Protein 2XLK (pdb70)

Radius of gyration: 26.25 Å; Cα contacts (8 Å, |Δi|>4): 730; chains: 2; bounding box: 47×60×95 Å

Nearest PDB structures (foldseek):
  2xlk-assembly2_A  TM=1.005E+00  e=1.132E-39  Pseudomonas aeruginosa UCBPP-PA14
  7jzz-assembly1_C  TM=9.623E-01  e=9.747E-35  Pseudomonas aeruginosa
  2xlj-assembly1_A  TM=9.806E-01  e=1.066E-33  Pseudomonas aeruginosa UCBPP-PA14
  2xlk-assembly1_B  TM=9.658E-01  e=1.004E-33  Pseudomonas aeruginosa UCBPP-PA14
  5uz9-assembly1_L  TM=8.735E-01  e=1.098E-28  Pseudomonas aeruginosa UC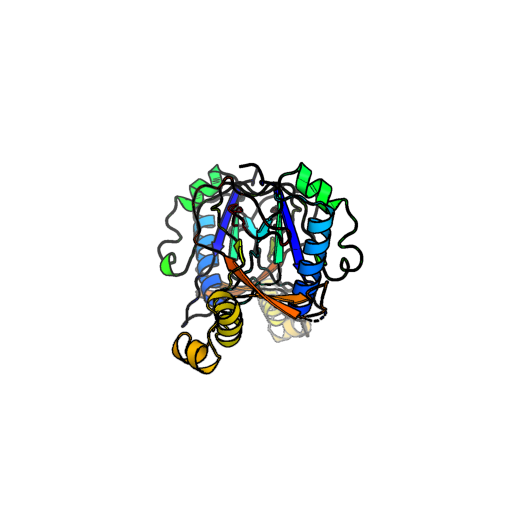BPP-PA14

Secondary structure (DSSP, 8-state):
---EEEEEEEPP-SSS-HHHHHHHHHHHHHHHHHHH--S--EEE-TT-BTTTTB--SEEEEEE-HHHHHHHHTS-SSGGGGGGEE----EEPPBS--EE-EEEE-PPPPHHHHHHHHHHHHT--HHHHHHHS-----PPP-S-EEEEE-TTT--EEEEEEEE---BSSPPP--B-TTS-BSS--EE--/----EEEEEEE----HHHHHHHHHHHHHHHHHHH--S--EEE-TT-BGGGTB--SEEEEEE-HHHHHHHHHS-SSTTTGGGEEE---EEPPBS--EE-EEEE-----HHHHHHHHHHHH---HHHHHHHS----S-EEEEEETTTTEEEEEEEEE---BSS-----B-TTS-BSS--EE--

CATH classification: 3.30.70.2540

GO terms:
  GO:0005515 protein binding (F, IPI)

Organism: Pseudomonas aeruginosa (strain UCBPP-PA14) (NCBI:txid208963)

Structure (mmCIF, N/CA/C/O backbone):
data_2XLK
#
_entry.id   2XLK
#
_cell.length_a   40.060
_cell.length_b   78.910
_cell.length_c   145.940
_cell.angle_alpha   90.00
_cell.angle_beta   90.00
_cell.angle_gamma   90.00
#
_symmetry.space_group_name_H-M   'P 21 21 21'
#
loop_
_entity.id
_entity.type
_entity.pdbx_description
1 polymer 'CSY4 ENDORIBONUCLEASE'
2 polymer "5'-R(*CP*UP*GP*CP*CP*GP*UP*AP*UP*AP*GP*GP*CP*A*DG*C)-3'"
3 water water
#
loop_
_atom_site.group_PDB
_atom_site.id
_atom_site.type_symbol
_atom_site.label_atom_id
_atom_site.label_alt_id
_atom_site.label_comp_id
_atom_site.label_asym_id
_atom_site.label_entity_id
_atom_site.label_seq_id
_atom_site.pdbx_PDB_ins_code
_atom_site.Cartn_x
_atom_site.Cartn_y
_atom_site.Cartn_z
_atom_site.occupancy
_atom_site.B_iso_or_equiv
_atom_site.auth_seq_id
_atom_site.auth_comp_id
_atom_site.auth_asym_id
_atom_site.auth_atom_id
_atom_site.pdbx_PDB_model_num
ATOM 1 N N . THR A 1 4 ? -0.351 36.192 25.435 1.00 45.08 0 THR A N 1
ATOM 2 C CA . THR A 1 4 ? 0.713 36.950 26.093 1.00 39.44 0 THR A CA 1
ATOM 3 C C . THR A 1 4 ? 2.076 36.288 25.875 1.00 26.21 0 THR A C 1
ATOM 4 O O . THR A 1 4 ? 2.872 36.772 25.076 1.00 29.95 0 THR A O 1
ATOM 8 N N . MET A 1 5 ? 2.345 35.190 26.572 1.00 21.96 1 MET A N 1
ATOM 9 C CA . MET A 1 5 ? 3.560 34.411 26.289 1.00 21.71 1 MET A CA 1
ATOM 10 C C . MET A 1 5 ? 3.294 33.410 25.158 1.00 22.12 1 MET A C 1
ATOM 11 O O . MET A 1 5 ? 3.204 32.198 25.357 1.00 25.95 1 MET A O 1
ATOM 16 N N . ASP A 1 6 ? 3.170 33.940 23.957 1.00 20.73 2 ASP A N 1
ATOM 17 C CA . ASP A 1 6 ? 2.710 33.122 22.846 1.00 21.13 2 ASP A CA 1
ATOM 18 C C . ASP A 1 6 ? 3.839 32.796 21.879 1.00 14.79 2 ASP A C 1
ATOM 19 O O . ASP A 1 6 ? 3.590 32.278 20.788 1.00 15.74 2 ASP A O 1
ATOM 24 N N . HIS A 1 7 ? 5.075 33.108 22.267 1.00 14.78 3 HIS A N 1
ATOM 25 C CA . HIS A 1 7 ? 6.226 32.756 21.433 1.00 15.67 3 HIS A CA 1
ATOM 26 C C . HIS A 1 7 ? 7.179 31.842 22.183 1.00 13.71 3 HIS A C 1
ATOM 27 O O . HIS A 1 7 ? 7.151 31.789 23.406 1.00 14.30 3 HIS A O 1
ATOM 34 N N . TYR A 1 8 ? 8.036 31.141 21.445 1.00 14.20 4 TYR A N 1
ATOM 35 C CA . TYR A 1 8 ? 9.008 30.254 22.081 1.00 12.20 4 TYR A CA 1
ATOM 36 C C . TYR A 1 8 ? 10.236 30.075 21.204 1.00 14.68 4 TYR A C 1
ATOM 37 O O . TYR A 1 8 ? 10.217 30.392 20.010 1.00 17.10 4 TYR A O 1
ATOM 46 N N . LEU A 1 9 ? 11.294 29.559 21.816 1.00 13.55 5 LEU A N 1
ATOM 47 C CA . LEU A 1 9 ? 12.494 29.142 21.096 1.00 14.94 5 LEU A CA 1
ATOM 48 C C . LEU A 1 9 ? 12.941 27.822 21.679 1.00 15.54 5 LEU A C 1
ATOM 49 O O . LEU A 1 9 ? 13.022 27.680 22.891 1.00 16.81 5 LEU A O 1
ATOM 54 N N . ASP A 1 10 ? 13.238 26.853 20.821 1.00 15.26 6 ASP A N 1
ATOM 55 C CA . ASP A 1 10 ? 13.814 25.595 21.284 1.00 12.69 6 ASP A CA 1
ATOM 56 C C . ASP A 1 10 ? 15.335 25.634 21.142 1.00 18.56 6 ASP A C 1
ATOM 57 O O . ASP A 1 10 ? 15.865 26.000 20.089 1.00 15.46 6 ASP A O 1
ATOM 62 N N . ILE A 1 11 ? 16.029 25.247 22.202 1.00 10.84 7 ILE A N 1
ATOM 63 C CA . ILE A 1 11 ? 17.487 25.164 22.172 1.00 13.26 7 ILE A CA 1
ATOM 64 C C . ILE A 1 11 ? 17.829 23.711 22.418 1.00 15.92 7 ILE A C 1
ATOM 65 O O . ILE A 1 11 ? 17.421 23.129 23.419 1.00 17.24 7 ILE A O 1
ATOM 70 N N . ARG A 1 12 ? 18.577 23.117 21.497 1.00 17.49 8 ARG A N 1
ATOM 71 C CA . ARG A 1 12 ? 18.906 21.709 21.616 1.00 17.59 8 ARG A CA 1
ATOM 72 C C . ARG A 1 12 ? 20.400 21.537 21.854 1.00 18.72 8 ARG A C 1
ATOM 73 O O . ARG A 1 12 ? 21.209 22.196 21.207 1.00 18.31 8 ARG A O 1
ATOM 81 N N . LEU A 1 13 ? 20.761 20.675 22.795 1.00 17.76 9 LEU A N 1
ATOM 82 C CA . LEU A 1 13 ? 22.178 20.404 23.047 1.00 18.45 9 LEU A CA 1
ATOM 83 C C . LEU A 1 13 ? 22.750 19.571 21.906 1.00 21.01 9 LEU A C 1
ATOM 84 O O . LEU A 1 13 ? 22.168 18.557 21.523 1.00 23.49 9 LEU A O 1
ATOM 89 N N . ARG A 1 14 ? 23.890 19.992 21.374 1.00 19.11 10 ARG A N 1
ATOM 90 C CA . ARG A 1 14 ? 24.627 19.153 20.431 1.00 22.76 10 ARG A CA 1
ATOM 91 C C . ARG A 1 14 ? 25.371 18.030 21.158 1.00 24.58 10 ARG A C 1
ATOM 92 O O . ARG A 1 14 ? 25.939 18.239 22.229 1.00 20.17 10 ARG A O 1
ATOM 100 N N . PRO A 1 15 ? 25.369 16.820 20.574 1.00 26.64 11 PRO A N 1
ATOM 101 C CA . PRO A 1 15 ? 26.114 15.730 21.212 1.00 23.07 11 PRO A CA 1
ATOM 102 C C . PRO A 1 15 ? 27.604 16.055 21.253 1.00 21.04 11 PRO A C 1
ATOM 103 O O . PRO A 1 15 ? 28.137 16.621 20.300 1.00 22.52 11 PRO A O 1
ATOM 107 N N . ASP A 1 16 ? 28.246 15.719 22.365 1.00 16.75 12 ASP A N 1
ATOM 108 C CA . ASP A 1 16 ? 29.673 15.950 22.548 1.00 21.17 12 ASP A CA 1
ATOM 109 C C . ASP A 1 16 ? 30.300 14.664 23.073 1.00 21.66 12 ASP A C 1
ATOM 110 O O . ASP A 1 16 ? 29.786 14.057 24.019 1.00 22.84 12 ASP A O 1
ATOM 115 N N . PRO A 1 17 ? 31.406 14.223 22.456 1.00 21.50 13 PRO A N 1
ATOM 116 C CA . PRO A 1 17 ? 31.970 12.926 22.859 1.00 21.16 13 PRO A CA 1
ATOM 117 C C . PRO A 1 17 ? 32.770 12.998 24.152 1.00 22.85 13 PRO A C 1
ATOM 118 O O . PRO A 1 17 ? 33.134 11.952 24.695 1.00 25.67 13 PRO A O 1
ATOM 122 N N . GLU A 1 18 ? 33.042 14.209 24.630 1.00 22.57 14 GLU A N 1
ATOM 123 C CA . GLU A 1 18 ? 33.788 14.402 25.867 1.00 24.38 14 GLU A CA 1
ATOM 124 C C . GLU A 1 18 ? 32.897 14.741 27.068 1.00 24.72 14 GLU A C 1
ATOM 125 O O . GLU A 1 18 ? 33.127 14.243 28.156 1.00 25.69 14 GLU A O 1
ATOM 131 N N . PHE A 1 19 ? 31.893 15.598 26.878 1.00 20.98 15 PHE A N 1
ATOM 132 C CA . PHE A 1 19 ? 31.009 15.968 27.980 1.00 21.02 15 PHE A CA 1
ATOM 133 C C . PHE A 1 19 ? 29.588 15.453 27.727 1.00 22.22 15 PHE A C 1
ATOM 134 O O . PHE A 1 19 ? 29.058 15.627 26.637 1.00 22.54 15 PHE A O 1
ATOM 142 N N . PRO A 1 20 ? 28.972 14.828 28.746 1.00 24.32 16 PRO A N 1
ATOM 143 C CA . PRO A 1 20 ? 27.606 14.298 28.621 1.00 25.96 16 PRO A CA 1
ATOM 144 C C . PRO A 1 20 ? 26.571 15.423 28.587 1.00 23.66 16 PRO A C 1
ATOM 145 O O . PRO A 1 20 ? 26.861 16.526 29.051 1.00 22.89 16 PRO A O 1
ATOM 149 N N . PRO A 1 21 ? 25.380 15.152 28.030 1.00 24.80 17 PRO A N 1
ATOM 150 C CA . PRO A 1 21 ? 24.329 16.169 27.922 1.00 24.09 17 PRO A CA 1
ATOM 151 C C . PRO A 1 21 ? 24.067 16.892 29.236 1.00 22.49 17 PRO A C 1
ATOM 152 O O . PRO A 1 21 ? 23.924 18.113 29.256 1.00 24.14 17 PRO A O 1
ATOM 156 N N . ALA A 1 22 ? 24.003 16.147 30.328 1.00 26.96 18 ALA A N 1
ATOM 157 C CA . ALA A 1 22 ? 23.703 16.747 31.625 1.00 31.11 18 ALA A CA 1
ATOM 158 C C . ALA A 1 22 ? 24.653 17.898 31.926 1.00 28.56 18 ALA A C 1
ATOM 159 O O . ALA A 1 22 ? 24.247 18.937 32.445 1.00 26.60 18 ALA A O 1
ATOM 161 N N . GLN A 1 23 ? 25.927 17.716 31.601 1.00 25.37 19 GLN A N 1
ATOM 162 C CA . GLN A 1 23 ? 26.905 18.739 31.898 1.00 24.04 19 GLN A CA 1
ATOM 163 C C . GLN A 1 23 ? 26.678 19.975 31.031 1.00 22.72 19 GLN A C 1
ATOM 164 O O . GLN A 1 23 ? 26.820 21.100 31.497 1.00 25.70 19 GLN A O 1
ATOM 170 N N . LEU A 1 24 ? 26.340 19.769 29.767 1.00 19.19 20 LEU A N 1
ATOM 171 C CA . LEU A 1 24 ? 26.094 20.904 28.890 1.00 15.54 20 LEU A CA 1
ATOM 172 C C . LEU A 1 24 ? 24.803 21.637 29.317 1.00 19.82 20 LEU A C 1
ATOM 173 O O . LEU A 1 24 ? 24.717 22.867 29.249 1.00 17.80 20 LEU A O 1
ATOM 178 N N . MET A 1 25 ? 23.811 20.887 29.789 1.00 19.31 21 MET A N 1
ATOM 179 C CA . MET A 1 25 ? 22.563 21.526 30.222 1.00 20.86 21 MET A CA 1
ATOM 180 C C . MET A 1 25 ? 22.813 22.451 31.414 1.00 22.58 21 MET A C 1
ATOM 181 O O . MET A 1 25 ? 22.233 23.540 31.499 1.00 19.34 21 MET A O 1
ATOM 186 N N . CYS A 1 26 ? 23.680 22.020 32.332 1.00 21.34 22 CYS A N 1
ATOM 187 C CA . CYS A 1 26 ? 24.051 22.856 33.468 1.00 21.27 22 CYS A CA 1
ATOM 188 C C . CYS A 1 26 ? 24.611 24.193 32.986 1.00 22.18 22 CYS A C 1
ATOM 189 O O . CYS A 1 26 ? 24.256 25.245 33.516 1.00 21.00 22 CYS A O 1
ATOM 192 N N . VAL A 1 27 ? 25.480 24.155 31.975 1.00 19.69 23 VAL A N 1
ATOM 193 C CA . VAL A 1 27 ? 26.100 25.380 31.488 1.00 21.05 23 VAL A CA 1
ATOM 194 C C . VAL A 1 27 ? 25.067 26.298 30.835 1.00 22.38 23 VAL A C 1
ATOM 195 O O . VAL A 1 27 ? 25.006 27.503 31.120 1.00 20.60 23 VAL A O 1
ATOM 199 N N . LEU A 1 28 ? 24.230 25.709 29.989 1.00 21.06 24 LEU A N 1
ATOM 200 C CA . LEU A 1 28 ? 23.203 26.460 29.284 1.00 17.85 24 LEU A CA 1
ATOM 201 C C . LEU A 1 28 ? 22.237 27.125 30.264 1.00 17.24 24 LEU A C 1
ATOM 202 O O . LEU A 1 28 ? 21.891 28.294 30.113 1.00 19.61 24 LEU A O 1
ATOM 207 N N . PHE A 1 29 ? 21.799 26.368 31.265 1.00 16.29 25 PHE A N 1
ATOM 208 C CA . PHE A 1 29 ? 20.769 26.868 32.180 1.00 18.12 25 PHE A CA 1
ATOM 209 C C . PHE A 1 29 ? 21.322 28.005 33.034 1.00 21.87 25 PHE A C 1
ATOM 210 O O . PHE A 1 29 ? 20.617 28.959 33.353 1.00 19.24 25 PHE A O 1
ATOM 218 N N . GLY A 1 30 ? 22.607 27.914 33.375 1.00 20.82 26 GLY A N 1
ATOM 219 C CA . GLY A 1 30 ? 23.264 28.972 34.125 1.00 17.75 26 GLY A CA 1
ATOM 220 C C . GLY A 1 30 ? 23.461 30.233 33.311 1.00 22.33 26 GLY A C 1
ATOM 221 O O . GLY A 1 30 ? 23.321 31.344 33.827 1.00 21.45 26 GLY A O 1
ATOM 222 N N . LYS A 1 31 ? 23.805 30.075 32.035 1.00 20.37 27 LYS A N 1
ATOM 223 C CA . LYS A 1 31 ? 23.885 31.230 31.148 1.00 23.89 27 LYS A CA 1
ATOM 224 C C . LYS A 1 31 ? 22.521 31.881 30.969 1.00 22.01 27 LYS A C 1
ATOM 225 O O . LYS A 1 31 ? 22.417 33.107 30.914 1.00 20.08 27 LYS A O 1
ATOM 231 N N . LEU A 1 32 ? 21.463 31.073 30.873 1.00 18.69 28 LEU A N 1
ATOM 232 C CA . LEU A 1 32 ? 20.120 31.652 30.777 1.00 19.81 28 LEU A CA 1
ATOM 233 C C . LEU A 1 32 ? 19.806 32.480 32.022 1.00 20.40 28 LEU A C 1
ATOM 234 O O . LEU A 1 32 ? 19.326 33.615 31.930 1.00 19.90 28 LEU A O 1
ATOM 239 N N . HIS A 1 33 ? 20.105 31.918 33.188 1.00 17.67 29 HIS A N 1
ATOM 240 C CA . HIS A 1 33 ? 19.940 32.641 34.436 1.00 18.99 29 HIS A CA 1
ATOM 241 C C . HIS A 1 33 ? 20.639 34.014 34.438 1.00 19.99 29 HIS A C 1
ATOM 242 O O . HIS A 1 33 ? 20.036 35.015 34.837 1.00 21.39 29 HIS A O 1
ATOM 249 N N . GLN A 1 34 ? 21.901 34.051 34.011 1.00 21.89 30 GLN A N 1
ATOM 250 C CA . GLN A 1 34 ? 22.640 35.315 33.940 1.00 21.07 30 GLN A CA 1
ATOM 251 C C . GLN A 1 34 ? 21.913 36.337 33.075 1.00 26.27 30 GLN A C 1
ATOM 252 O O . GLN A 1 34 ? 21.803 37.512 33.433 1.00 26.89 30 GLN A O 1
ATOM 258 N N . ALA A 1 35 ? 21.401 35.878 31.937 1.00 22.57 31 ALA A N 1
ATOM 259 C CA . ALA A 1 35 ? 20.694 36.754 31.019 1.00 24.81 31 ALA A CA 1
ATOM 260 C C . ALA A 1 35 ? 19.371 37.240 31.605 1.00 24.32 31 ALA A C 1
ATOM 261 O O . ALA A 1 35 ? 18.998 38.406 31.441 1.00 25.36 31 ALA A O 1
ATOM 263 N N . LEU A 1 36 ? 18.650 36.348 32.283 1.00 18.91 32 LEU A N 1
ATOM 264 C CA . LEU A 1 36 ? 17.374 36.728 32.872 1.00 17.42 32 LEU A CA 1
ATOM 265 C C . LEU A 1 36 ? 17.596 37.784 33.945 1.00 23.39 32 LEU A C 1
ATOM 266 O O . LEU A 1 36 ? 16.842 38.745 34.039 1.00 27.19 32 LEU A O 1
ATOM 271 N N . VAL A 1 37 ? 18.647 37.607 34.737 1.00 25.35 33 VAL A N 1
ATOM 272 C CA . VAL A 1 37 ? 19.001 38.604 35.744 1.00 29.02 33 VAL A CA 1
ATOM 273 C C . VAL A 1 37 ? 19.311 39.951 35.096 1.00 31.38 33 VAL A C 1
ATOM 274 O O . VAL A 1 37 ? 18.830 40.986 35.550 1.00 32.49 33 VAL A O 1
ATOM 278 N N . ALA A 1 38 ? 20.115 39.930 34.039 1.00 32.63 34 ALA A N 1
ATOM 279 C CA . ALA A 1 38 ? 20.507 41.162 33.361 1.00 33.67 34 ALA A CA 1
ATOM 280 C C . ALA A 1 38 ? 19.296 41.854 32.748 1.00 37.34 34 ALA A C 1
ATOM 281 O O . ALA A 1 38 ? 19.114 43.062 32.900 1.00 39.10 34 ALA A O 1
ATOM 283 N N . GLN A 1 39 ? 18.456 41.079 32.072 1.00 35.33 35 GLN A N 1
ATOM 284 C CA . 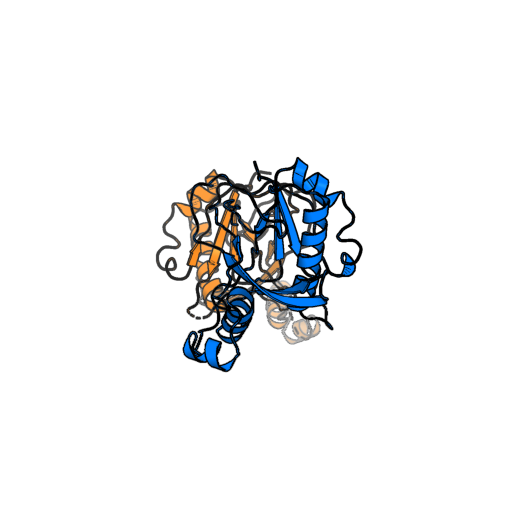GLN A 1 39 ? 17.277 41.631 31.420 1.00 36.13 35 GLN A CA 1
ATOM 285 C C . GLN A 1 39 ? 16.221 42.113 32.416 1.00 36.51 35 GLN A C 1
ATOM 286 O O . GLN A 1 39 ? 15.435 43.007 32.109 1.00 39.14 35 GLN A O 1
ATOM 292 N N . GLY A 1 40 ? 16.207 41.532 33.612 1.00 35.25 36 GLY A N 1
ATOM 293 C CA . GLY A 1 40 ? 15.173 41.848 34.578 1.00 34.54 36 GLY A CA 1
ATOM 294 C C . GLY A 1 40 ? 13.825 41.396 34.051 1.00 37.66 36 GLY A C 1
ATOM 295 O O . GLY A 1 40 ? 13.731 40.906 32.931 1.00 39.92 36 GLY A O 1
ATOM 296 N N . GLY A 1 41 ? 12.776 41.561 34.845 1.00 36.01 37 GLY A N 1
ATOM 297 C CA . GLY A 1 41 ? 11.460 41.120 34.425 1.00 35.74 37 GLY A CA 1
ATOM 298 C C . GLY A 1 41 ? 11.143 39.734 34.949 1.00 32.89 37 GLY A C 1
ATOM 299 O O . GLY A 1 41 ? 12.013 39.018 35.437 1.00 34.64 37 GLY A O 1
ATOM 300 N N . ASP A 1 42 ? 9.882 39.349 34.850 1.00 36.28 38 ASP A N 1
ATOM 301 C CA . ASP A 1 42 ? 9.449 38.072 35.394 1.00 34.89 38 ASP A CA 1
ATOM 302 C C . ASP A 1 42 ? 8.462 37.431 34.434 1.00 28.03 38 ASP A C 1
ATOM 303 O O . ASP A 1 42 ? 7.518 36.766 34.860 1.00 21.82 38 ASP A O 1
ATOM 308 N N . ARG A 1 43 ? 8.701 37.635 33.136 1.00 25.12 39 ARG A N 1
ATOM 309 C CA A ARG A 1 43 ? 7.763 37.178 32.116 0.50 27.27 39 ARG A CA 1
ATOM 310 C CA B ARG A 1 43 ? 7.778 37.223 32.086 0.50 27.80 39 ARG A CA 1
ATOM 311 C C . ARG A 1 43 ? 8.394 36.214 31.118 1.00 26.09 39 ARG A C 1
ATOM 312 O O . ARG A 1 43 ? 7.890 36.037 30.011 1.00 23.29 39 ARG A O 1
ATOM 327 N N . ILE A 1 44 ? 9.496 35.588 31.508 1.00 18.80 40 ILE A N 1
ATOM 328 C CA . ILE A 1 44 ? 10.118 34.588 30.642 1.00 17.88 40 ILE A CA 1
ATOM 329 C C . ILE A 1 44 ? 10.203 33.269 31.393 1.00 20.84 40 ILE A C 1
ATOM 330 O O . ILE A 1 44 ? 10.716 33.216 32.513 1.00 17.10 40 ILE A O 1
ATOM 335 N N . GLY A 1 45 ? 9.663 32.217 30.788 1.00 16.29 41 GLY A N 1
ATOM 336 C CA . GLY A 1 45 ? 9.611 30.912 31.431 1.00 13.95 41 GLY A CA 1
ATOM 337 C C . GLY A 1 45 ? 10.330 29.848 30.621 1.00 14.60 41 GLY A C 1
ATOM 338 O O . GLY A 1 45 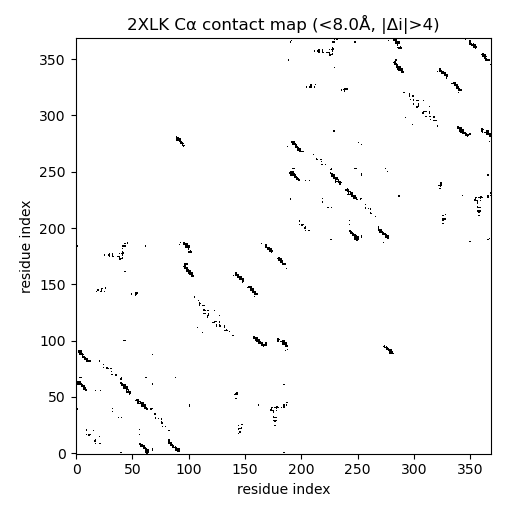? 10.659 30.069 29.458 1.00 16.61 41 GLY A O 1
ATOM 339 N N . VAL A 1 46 ? 10.587 28.698 31.243 1.00 11.75 42 VAL A N 1
ATOM 340 C CA . VAL A 1 46 ? 11.196 27.572 30.536 1.00 14.63 42 VAL A CA 1
ATOM 341 C C . VAL A 1 46 ? 10.339 26.343 30.677 1.00 14.60 42 VAL A C 1
ATOM 342 O O . VAL A 1 46 ? 9.533 26.248 31.593 1.00 14.04 42 VAL A O 1
ATOM 346 N N . SER A 1 47 ? 10.515 25.406 29.754 1.00 12.89 43 SER A N 1
ATOM 347 C CA . SER A 1 47 ? 10.068 24.031 29.951 1.00 14.38 43 SER A CA 1
ATOM 348 C C . SER A 1 47 ? 11.095 23.095 29.301 1.00 12.61 43 SER A C 1
ATOM 349 O O . SER A 1 47 ? 11.957 23.539 28.551 1.00 13.78 43 SER A O 1
ATOM 352 N N . PHE A 1 48 ? 11.006 21.805 29.608 1.00 11.98 44 PHE A N 1
ATOM 353 C CA . PHE A 1 48 ? 11.906 20.814 29.056 1.00 12.05 44 PHE A CA 1
ATOM 354 C C . PHE A 1 48 ? 11.085 19.790 28.271 1.00 13.12 44 PHE A C 1
ATOM 355 O O . PHE A 1 48 ? 10.597 18.824 28.831 1.00 15.46 44 PHE A O 1
ATOM 363 N N . PRO A 1 49 ? 10.906 20.026 26.961 1.00 15.94 45 PRO A N 1
ATOM 364 C CA . PRO A 1 49 ? 9.861 19.291 26.233 1.00 14.58 45 PRO A CA 1
ATOM 365 C C . PRO A 1 49 ? 10.128 17.801 26.099 1.00 17.50 45 PRO A C 1
ATOM 366 O O . PRO A 1 49 ? 9.190 17.032 25.917 1.00 16.55 45 PRO A O 1
ATOM 370 N N . ASP A 1 50 ? 11.394 17.404 26.186 1.00 18.22 46 ASP A N 1
ATOM 371 C CA . ASP A 1 50 ? 11.754 16.003 26.038 1.00 17.14 46 ASP A CA 1
ATOM 372 C C . ASP A 1 50 ? 11.896 15.298 27.373 1.00 21.88 46 ASP A C 1
ATOM 373 O O . ASP A 1 50 ? 12.504 14.228 27.470 1.00 21.10 46 ASP A O 1
ATOM 378 N N . LEU A 1 51 ? 11.313 15.919 28.390 1.00 20.32 47 LEU A N 1
ATOM 379 C CA . LEU A 1 51 ? 11.199 15.363 29.721 1.00 22.81 47 LEU A CA 1
ATOM 380 C C . LEU A 1 51 ? 10.786 13.895 29.711 1.00 24.32 47 LEU A C 1
ATOM 381 O O . LEU A 1 51 ? 9.866 13.500 28.987 1.00 24.57 47 LEU A O 1
ATOM 386 N N . ASP A 1 52 ? 11.456 13.111 30.548 1.00 27.46 48 ASP A N 1
ATOM 387 C CA . ASP A 1 52 ? 11.129 11.709 30.772 1.00 33.68 48 ASP A CA 1
ATOM 388 C C . ASP A 1 52 ? 10.855 11.530 32.266 1.00 33.50 48 ASP A C 1
ATOM 389 O O . ASP A 1 52 ? 11.777 11.268 33.037 1.00 40.20 48 ASP A O 1
ATOM 394 N N . GLU A 1 53 ? 9.592 11.674 32.669 1.00 33.78 49 GLU A N 1
ATOM 395 C CA . GLU A 1 53 ? 9.234 11.703 34.089 1.00 40.25 49 GLU A CA 1
ATOM 396 C C . GLU A 1 53 ? 9.491 10.366 34.776 1.00 45.71 49 GLU A C 1
ATOM 397 O O . GLU A 1 53 ? 9.785 10.325 35.972 1.00 48.45 49 GLU A O 1
ATOM 403 N N . SER A 1 54 ? 9.381 9.278 34.016 1.00 47.05 50 SER A N 1
ATOM 404 C CA . SER A 1 54 ? 9.606 7.941 34.558 1.00 50.07 50 SER A CA 1
ATOM 405 C C . SER A 1 54 ? 11.072 7.711 34.929 1.00 48.61 50 SER A C 1
ATOM 406 O O . SER A 1 54 ? 11.370 7.009 35.896 1.00 52.55 50 SER A O 1
ATOM 409 N N . ARG A 1 55 ? 11.980 8.307 34.163 1.00 44.35 51 ARG A N 1
ATOM 410 C CA . ARG A 1 55 ? 13.409 8.163 34.415 1.00 44.87 51 ARG A CA 1
ATOM 411 C C . ARG A 1 55 ? 14.035 9.406 35.048 1.00 41.57 51 ARG A C 1
ATOM 412 O O . ARG A 1 55 ? 15.257 9.501 35.143 1.00 43.00 51 ARG A O 1
ATOM 420 N N . SER A 1 56 ? 13.206 10.358 35.467 1.00 39.02 52 SER A N 1
ATOM 421 C CA . SER A 1 56 ? 13.708 11.623 36.010 1.00 38.05 52 SER A CA 1
ATOM 422 C C . SER A 1 56 ? 14.841 12.217 35.168 1.00 36.45 52 SER A C 1
ATOM 423 O O . SER A 1 56 ? 15.907 12.549 35.689 1.00 36.33 52 SER A O 1
ATOM 426 N N . ARG A 1 57 ? 14.612 12.350 33.865 1.00 30.73 53 ARG A N 1
ATOM 427 C CA . ARG A 1 57 ? 15.583 12.981 32.982 1.00 33.71 53 ARG A CA 1
ATOM 428 C C . ARG A 1 57 ? 14.938 14.183 32.305 1.00 28.76 53 ARG A C 1
ATOM 429 O O . ARG A 1 57 ? 13.767 14.120 31.923 1.00 25.94 53 ARG A O 1
ATOM 437 N N . LEU A 1 58 ? 15.691 15.269 32.159 1.00 24.09 54 LEU A N 1
ATOM 438 C CA . LEU A 1 58 ? 15.147 16.482 31.531 1.00 24.36 54 LEU A CA 1
ATOM 439 C C . LEU A 1 58 ? 15.075 16.394 30.026 1.00 24.77 54 LEU A C 1
ATOM 440 O O . LEU A 1 58 ? 14.260 17.076 29.405 1.00 23.26 54 LEU A O 1
ATOM 445 N N . GLY A 1 59 ? 15.944 15.583 29.435 1.00 21.81 55 GLY A N 1
ATOM 446 C CA . GLY A 1 59 ? 16.077 15.561 27.986 1.00 22.91 55 GLY A CA 1
ATOM 447 C C . GLY A 1 59 ? 17.078 16.608 27.538 1.00 24.54 55 GLY A C 1
ATOM 448 O O . GLY A 1 59 ? 17.694 17.276 28.365 1.00 29.44 55 GLY A O 1
ATOM 449 N N . GLU A 1 60 ? 17.227 16.771 26.232 1.00 22.65 56 GLU A N 1
ATOM 450 C CA . GLU A 1 60 ? 18.276 17.620 25.691 1.00 23.89 56 GLU A CA 1
ATOM 451 C C . GLU A 1 60 ? 17.735 18.845 24.983 1.00 20.35 56 GLU A C 1
ATOM 452 O O . GLU A 1 60 ? 18.430 19.482 24.187 1.00 20.54 56 GLU A O 1
ATOM 458 N N . ARG A 1 61 ? 16.486 19.193 25.287 1.00 17.58 57 ARG A N 1
ATOM 459 C CA . ARG A 1 61 ? 15.918 20.407 24.731 1.00 12.35 57 ARG A CA 1
ATOM 460 C C . ARG A 1 61 ? 15.482 21.363 25.853 1.00 13.25 57 ARG A C 1
ATOM 461 O O . ARG A 1 61 ? 14.822 20.953 26.798 1.00 15.47 57 ARG A O 1
ATOM 469 N N . LEU A 1 62 ? 15.876 22.624 25.736 1.00 13.39 58 LEU A N 1
ATOM 470 C CA . LEU A 1 62 ? 15.391 23.676 26.639 1.00 14.82 58 LEU A CA 1
ATOM 471 C C . LEU A 1 62 ? 14.509 24.603 25.827 1.00 15.77 58 LEU A C 1
ATOM 472 O O . LEU A 1 62 ? 14.959 25.170 24.841 1.00 16.89 58 LEU A O 1
ATOM 477 N N . ARG A 1 63 ? 13.256 24.753 26.245 1.00 13.07 59 ARG A N 1
ATOM 478 C CA . ARG A 1 63 ? 12.346 25.656 25.576 1.00 11.21 59 ARG A CA 1
ATOM 479 C C . ARG A 1 63 ? 12.193 26.944 26.371 1.00 12.63 59 ARG A C 1
ATOM 480 O O . ARG A 1 63 ? 11.919 26.914 27.564 1.00 11.56 59 ARG A O 1
ATOM 488 N N . ILE A 1 64 ? 12.368 28.076 25.694 1.00 14.05 60 ILE A N 1
ATOM 489 C CA . ILE A 1 64 ? 12.162 29.385 26.314 1.00 15.62 60 ILE A CA 1
ATOM 490 C C . ILE A 1 64 ? 10.827 29.968 25.877 1.00 13.37 60 ILE A C 1
ATOM 491 O O . ILE A 1 64 ? 10.528 30.000 24.679 1.00 14.23 60 ILE A O 1
ATOM 496 N N . HIS A 1 65 ? 10.037 30.439 26.843 1.00 13.94 61 HIS A N 1
ATOM 497 C CA . HIS A 1 65 ? 8.672 30.909 26.584 1.00 12.51 61 HIS A CA 1
ATOM 498 C C . HIS A 1 65 ? 8.572 32.400 26.904 1.00 15.58 61 HIS A C 1
ATOM 499 O O . HIS A 1 65 ? 9.022 32.826 27.948 1.00 15.91 61 HIS A O 1
ATOM 506 N N . ALA A 1 66 ? 7.959 33.193 26.032 1.00 13.37 62 ALA A N 1
ATOM 507 C CA . ALA A 1 66 ? 7.869 34.626 26.290 1.00 14.36 62 ALA A CA 1
ATOM 508 C C . ALA A 1 66 ? 7.006 35.297 25.245 1.00 19.68 62 ALA A C 1
ATOM 509 O O . ALA A 1 66 ? 6.676 34.687 24.234 1.00 18.05 62 ALA A O 1
ATOM 511 N N . SER A 1 67 ? 6.658 36.557 25.481 1.00 19.86 63 SER A N 1
ATOM 512 C CA . SER A 1 67 ? 6.001 37.351 24.451 1.00 22.11 63 SER A CA 1
ATOM 513 C C . SER A 1 67 ? 7.009 37.559 23.333 1.00 20.57 63 SER A C 1
ATOM 514 O O . SER A 1 67 ? 8.210 37.324 23.510 1.00 21.26 63 SER A O 1
ATOM 517 N N . ALA A 1 68 ? 6.529 37.967 22.163 1.00 25.65 64 ALA A N 1
ATOM 518 C CA . ALA A 1 68 ? 7.419 38.251 21.043 1.00 24.03 64 ALA A CA 1
ATOM 519 C C . ALA A 1 68 ? 8.488 39.272 21.438 1.00 24.37 64 ALA A C 1
ATOM 520 O O . ALA A 1 68 ? 9.672 39.070 21.190 1.00 25.11 64 ALA A O 1
ATOM 522 N N . ASP A 1 69 ? 8.063 40.366 22.066 1.00 27.37 65 ASP A N 1
ATOM 523 C CA . ASP A 1 69 ? 8.993 41.427 22.459 1.00 31.95 65 ASP A CA 1
ATOM 524 C C . ASP A 1 69 ? 10.052 40.943 23.454 1.00 29.96 65 ASP A C 1
ATOM 525 O O . ASP A 1 69 ? 11.246 41.154 23.243 1.00 29.42 65 ASP A O 1
ATOM 530 N N . ASP A 1 70 ? 9.610 40.290 24.528 1.00 28.77 66 ASP A N 1
ATOM 531 C CA . ASP A 1 70 ? 10.530 39.817 25.570 1.00 29.25 66 ASP A CA 1
ATOM 532 C C . ASP A 1 70 ? 11.522 38.799 25.033 1.00 25.51 66 ASP A C 1
ATOM 533 O O . ASP A 1 70 ? 12.693 38.790 25.414 1.00 23.48 66 ASP A O 1
ATOM 538 N N . LEU A 1 71 ? 11.048 37.923 24.154 1.00 25.20 67 LEU A N 1
ATOM 539 C CA . LEU A 1 71 ? 11.921 36.939 23.550 1.00 21.74 67 LEU A CA 1
ATOM 540 C C . LEU A 1 71 ? 12.949 37.630 22.654 1.00 23.76 67 LEU A C 1
ATOM 541 O O . LEU A 1 71 ? 14.130 37.308 22.697 1.00 21.91 67 LEU A O 1
ATOM 546 N N . ARG A 1 72 ? 12.498 38.581 21.839 1.00 27.17 68 ARG A N 1
ATOM 547 C CA . ARG A 1 72 ? 13.412 39.343 20.981 1.00 30.88 68 ARG A CA 1
ATOM 548 C C . ARG A 1 72 ? 14.512 40.055 21.779 1.00 28.67 68 ARG A C 1
ATOM 549 O O . ARG A 1 72 ? 15.690 40.003 21.411 1.00 30.64 68 ARG A O 1
ATOM 557 N N . ALA A 1 73 ? 14.128 40.707 22.872 1.00 30.30 69 ALA A N 1
ATOM 558 C CA . ALA A 1 73 ? 15.099 41.386 23.736 1.00 28.66 69 ALA A CA 1
ATOM 559 C C . ALA A 1 73 ? 16.133 40.421 24.311 1.00 31.40 69 ALA A C 1
ATOM 560 O O . ALA A 1 73 ? 17.324 40.729 24.350 1.00 30.41 69 ALA A O 1
ATOM 562 N N . LEU A 1 74 ? 15.670 39.256 24.764 1.00 30.87 70 LEU A N 1
ATOM 563 C CA . LEU A 1 74 ? 16.557 38.263 25.370 1.00 27.11 70 LEU A CA 1
ATOM 564 C C . LEU A 1 74 ? 17.563 37.716 24.372 1.00 28.05 70 LEU A C 1
ATOM 565 O O . LEU A 1 74 ? 18.730 37.503 24.703 1.00 27.25 70 LEU A O 1
ATOM 570 N N . LEU A 1 75 ? 17.104 37.462 23.152 1.00 28.51 71 LEU A N 1
ATOM 571 C CA . LEU A 1 75 ? 17.973 36.899 22.135 1.00 33.36 71 LEU A CA 1
ATOM 572 C C . LEU A 1 75 ? 18.906 37.978 21.571 1.00 35.67 71 LEU A C 1
ATOM 573 O O . LEU A 1 75 ? 19.927 37.671 20.955 1.00 35.69 71 LEU A O 1
ATOM 578 N N . ALA A 1 76 ? 18.558 39.238 21.816 1.00 35.46 72 ALA A N 1
ATOM 579 C CA . ALA A 1 76 ? 19.382 40.371 21.392 1.00 39.43 72 ALA A CA 1
ATOM 580 C C . ALA A 1 76 ? 20.664 40.517 22.226 1.00 39.77 72 ALA A C 1
ATOM 581 O O . ALA A 1 76 ? 21.613 41.178 21.812 1.00 41.15 72 ALA A O 1
ATOM 583 N N . ARG A 1 77 ? 20.681 39.898 23.401 1.00 33.34 73 ARG A N 1
ATOM 584 C CA . ARG A 1 77 ? 21.870 39.864 24.239 1.00 34.73 73 ARG A CA 1
ATOM 585 C C . ARG A 1 77 ? 22.727 38.682 23.822 1.00 40.36 73 ARG A C 1
ATOM 586 O O . ARG A 1 77 ? 22.202 37.661 23.383 1.00 44.20 73 ARG A O 1
ATOM 594 N N . PRO A 1 78 ? 24.053 38.818 23.949 1.00 39.89 74 PRO A N 1
ATOM 595 C CA . PRO A 1 78 ? 25.005 37.783 23.535 1.00 43.82 74 PRO A CA 1
ATOM 596 C C . PRO A 1 78 ? 25.314 36.781 24.647 1.00 47.44 74 PRO A C 1
ATOM 597 O O . PRO A 1 78 ? 26.486 36.539 24.931 1.00 53.62 74 PRO A O 1
ATOM 601 N N . TRP A 1 79 ? 24.289 36.200 25.258 1.00 40.86 75 TRP A N 1
ATOM 602 C CA . TRP A 1 79 ? 24.499 35.278 26.371 1.00 42.84 75 TRP A CA 1
ATOM 603 C C . TRP A 1 79 ? 24.781 33.845 25.935 1.00 48.45 75 TRP A C 1
ATOM 604 O O . TRP A 1 79 ? 25.061 32.986 26.766 1.00 53.35 75 TRP A O 1
ATOM 615 N N . LEU A 1 80 ? 24.705 33.585 24.637 1.00 52.55 76 LEU A N 1
ATOM 616 C CA . LEU A 1 80 ? 24.987 32.250 24.115 1.00 59.05 76 LEU A CA 1
ATOM 617 C C . LEU A 1 80 ? 26.377 32.146 23.480 1.00 66.68 76 LEU A C 1
ATOM 618 O O . LEU A 1 80 ? 26.848 31.049 23.166 1.00 63.58 76 LEU A O 1
ATOM 623 N N . GLU A 1 81 ? 27.028 33.293 23.309 1.00 74.06 77 GLU A N 1
ATOM 624 C CA . GLU A 1 81 ? 28.325 33.367 22.640 1.00 79.70 77 GLU A CA 1
ATOM 625 C C . GLU A 1 81 ? 29.278 32.243 23.049 1.00 79.59 77 GLU A C 1
ATOM 626 O O . GLU A 1 81 ? 29.774 31.498 22.202 1.00 81.50 77 GLU A O 1
ATOM 632 N N . GLY A 1 82 ? 29.531 32.123 24.347 1.00 76.38 78 GLY A N 1
ATOM 633 C CA . GLY A 1 82 ? 30.444 31.109 24.842 1.00 72.60 78 GLY A CA 1
ATOM 634 C C . GLY A 1 82 ? 29.855 29.711 24.823 1.00 67.12 78 GLY A C 1
ATOM 635 O O . GLY A 1 82 ? 30.387 28.801 25.462 1.00 68.75 78 GLY A O 1
ATOM 636 N N . LEU A 1 83 ? 28.766 29.534 24.080 1.00 59.92 79 LEU A N 1
ATOM 637 C CA . LEU A 1 83 ? 28.037 28.267 24.080 1.00 46.72 79 LEU A CA 1
ATOM 638 C C . LEU A 1 83 ? 27.516 27.835 22.711 1.00 37.74 79 LEU A C 1
ATOM 639 O O . LEU A 1 83 ? 27.102 26.689 22.545 1.00 34.33 79 LEU A O 1
ATOM 644 N N . ARG A 1 84 ? 27.521 28.743 21.739 1.00 32.90 80 ARG A N 1
ATOM 645 C CA . ARG A 1 84 ? 26.957 28.444 20.430 1.00 32.07 80 ARG A CA 1
ATOM 646 C C . ARG A 1 84 ? 27.521 27.150 19.849 1.00 29.91 80 ARG A C 1
ATOM 647 O O . ARG A 1 84 ? 26.816 26.400 19.173 1.00 27.16 80 ARG A O 1
ATOM 649 N N . ASP A 1 85 ? 28.799 26.896 20.120 1.00 25.97 81 ASP A N 1
ATOM 650 C CA . ASP A 1 85 ? 29.460 25.679 19.661 1.00 23.88 81 ASP A CA 1
ATOM 651 C C . ASP A 1 85 ? 28.710 24.423 20.104 1.00 23.72 81 ASP A C 1
ATOM 652 O O . ASP A 1 85 ? 28.707 23.413 19.402 1.00 26.15 81 ASP A O 1
ATOM 657 N N . HIS A 1 86 ? 28.041 24.501 21.253 1.00 17.75 82 HIS A N 1
ATOM 658 C CA . HIS A 1 86 ? 27.415 23.331 21.851 1.00 18.47 82 HIS A CA 1
ATOM 659 C C . HIS A 1 86 ? 25.915 23.242 21.659 1.00 22.24 82 HIS A C 1
ATOM 660 O O . HIS A 1 86 ? 25.284 22.306 22.157 1.00 23.15 82 HIS A O 1
ATOM 667 N N . LEU A 1 87 ? 25.353 24.216 20.962 1.00 20.00 83 LEU A N 1
ATOM 668 C CA . LEU A 1 87 ? 23.897 24.355 20.874 1.00 17.24 83 LEU A CA 1
ATOM 669 C C . LEU A 1 87 ? 23.411 24.399 19.438 1.00 20.56 83 LEU A C 1
ATOM 670 O O . LEU A 1 87 ? 24.125 24.847 18.533 1.00 20.17 83 LEU A O 1
ATOM 675 N N . GLN A 1 88 ? 22.175 23.948 19.245 1.00 20.56 84 GLN A N 1
ATOM 676 C CA . GLN A 1 88 ? 21.492 24.052 17.966 1.00 23.17 84 GLN A CA 1
ATOM 677 C C . GLN A 1 88 ? 20.170 24.760 18.191 1.00 25.11 84 GLN A C 1
ATOM 678 O O . GLN A 1 88 ? 19.370 24.332 19.012 1.00 22.72 84 GLN A O 1
ATOM 684 N N . PHE A 1 89 ? 19.938 25.848 17.474 1.00 25.60 85 PHE A N 1
ATOM 685 C CA . PHE A 1 89 ? 18.648 26.516 17.581 1.00 30.34 85 PHE A CA 1
ATOM 686 C C . PHE A 1 89 ? 18.329 27.315 16.338 1.00 35.75 85 PHE A C 1
ATOM 687 O O . PHE A 1 89 ? 19.216 27.887 15.705 1.00 36.46 85 PHE A O 1
ATOM 695 N N . GLY A 1 90 ? 17.052 27.345 15.994 1.00 40.91 86 GLY A N 1
ATOM 696 C CA . GLY A 1 90 ? 16.602 28.143 14.879 1.00 40.72 86 GLY A CA 1
ATOM 697 C C . GLY A 1 90 ? 16.076 29.477 15.354 1.00 38.08 86 GLY A C 1
ATOM 698 O O . GLY A 1 90 ? 16.757 30.214 16.069 1.00 33.53 86 GLY A O 1
ATOM 699 N N . GLU A 1 91 ? 14.842 29.770 14.960 1.00 36.56 87 GLU A N 1
ATOM 700 C CA . GLU A 1 91 ? 14.241 31.070 15.186 1.00 31.04 87 GLU A CA 1
ATOM 701 C C . GLU A 1 91 ? 13.040 30.979 16.111 1.00 21.32 87 GLU A C 1
ATOM 702 O O . GLU A 1 91 ? 12.384 29.944 16.192 1.00 24.94 87 GLU A O 1
ATOM 708 N N . PRO A 1 92 ? 12.736 32.083 16.796 1.00 20.90 88 PRO A N 1
ATOM 709 C CA . PRO A 1 92 ? 11.518 32.107 17.604 1.00 21.39 88 PRO A CA 1
ATOM 710 C C . PRO A 1 92 ? 10.313 31.791 16.732 1.00 17.74 88 PRO A C 1
ATOM 711 O O . PRO A 1 92 ? 10.321 32.051 15.519 1.00 21.97 88 PRO A O 1
ATOM 715 N N . ALA A 1 93 ? 9.279 31.229 17.339 1.00 14.80 89 ALA A N 1
ATOM 716 C CA . ALA A 1 93 ? 8.055 30.917 16.608 1.00 13.69 89 ALA A CA 1
ATOM 717 C C . ALA A 1 93 ? 6.859 31.129 17.513 1.00 16.67 89 ALA A C 1
ATOM 718 O O . ALA A 1 93 ? 7.004 31.169 18.740 1.00 15.56 89 ALA A O 1
ATOM 720 N N . VAL A 1 94 ? 5.685 31.287 16.907 1.00 13.77 90 VAL A N 1
ATOM 721 C CA . VAL A 1 94 ? 4.437 31.312 17.658 1.00 13.52 90 VAL A CA 1
ATOM 722 C C . VAL A 1 94 ? 4.100 29.888 18.082 1.00 12.44 90 VAL A C 1
ATOM 723 O O . VAL A 1 94 ? 4.228 28.959 17.290 1.00 11.97 90 VAL A O 1
ATOM 727 N N . VAL A 1 95 ? 3.688 29.716 19.338 1.00 14.14 91 VAL A N 1
ATOM 728 C CA . VAL A 1 95 ? 3.320 28.375 19.827 1.00 12.24 91 VAL A CA 1
ATOM 729 C C . VAL A 1 95 ? 2.108 27.775 19.094 1.00 12.53 91 VAL A C 1
ATOM 730 O O . VAL A 1 95 ? 1.246 28.496 18.550 1.00 15.15 91 VAL A O 1
ATOM 734 N N . PRO A 1 96 ? 2.032 26.436 19.070 1.00 11.52 92 PRO A N 1
ATOM 735 C CA . PRO A 1 96 ? 0.807 25.812 18.562 1.00 11.71 92 PRO A CA 1
ATOM 736 C C . PRO A 1 96 ? -0.376 26.102 19.490 1.00 14.91 92 PRO A C 1
ATOM 737 O O . PRO A 1 96 ? -0.202 26.537 20.643 1.00 14.34 92 PRO A O 1
ATOM 741 N N . HIS A 1 97 ? -1.581 25.868 18.986 1.00 13.33 93 HIS A N 1
ATOM 742 C CA . HIS A 1 97 ? -2.781 26.010 19.809 1.00 13.10 93 HIS A CA 1
ATOM 743 C C . HIS A 1 97 ? -3.921 25.185 19.226 1.00 12.30 93 HIS A C 1
ATOM 744 O O . HIS A 1 97 ? -4.057 25.070 17.999 1.00 13.24 93 HIS A O 1
ATOM 751 N N . PRO A 1 98 ? -4.759 24.609 20.100 1.00 15.21 94 PRO A N 1
ATOM 752 C CA . PRO A 1 98 ? -4.649 24.722 21.559 1.00 17.04 94 PRO A CA 1
ATOM 753 C C . PRO A 1 98 ? -3.568 23.784 22.099 1.00 16.20 94 PRO A C 1
ATOM 754 O O . PRO A 1 98 ? -3.184 22.820 21.417 1.00 16.32 94 PRO A O 1
ATOM 758 N N . THR A 1 99 ? -3.068 24.085 23.296 1.00 12.93 95 THR A N 1
ATOM 759 C CA . THR A 1 99 ? -2.249 23.147 24.045 1.00 12.36 95 THR A CA 1
ATOM 760 C C . THR A 1 99 ? -2.682 23.229 25.492 1.00 15.02 95 THR A C 1
ATOM 761 O O . THR A 1 99 ? -3.214 24.248 25.928 1.00 17.40 95 THR A O 1
ATOM 765 N N . PRO A 1 100 ? -2.402 22.176 26.261 1.00 16.26 96 PRO A N 1
ATOM 766 C CA . PRO A 1 100 ? -2.563 22.357 27.702 1.00 16.95 96 PRO A CA 1
ATOM 767 C C . PRO A 1 100 ? -1.491 23.308 28.238 1.00 17.09 96 PRO A C 1
ATOM 768 O O . PRO A 1 100 ? -0.601 23.734 27.483 1.00 14.33 96 PRO A O 1
ATOM 772 N N . TYR A 1 101 ? -1.584 23.641 29.521 1.00 14.38 97 TYR A N 1
ATOM 773 C CA . TYR A 1 101 ? -0.572 24.458 30.198 1.00 16.87 97 TYR A CA 1
ATOM 774 C C . TYR A 1 101 ? -0.143 23.774 31.482 1.00 15.09 97 TYR A C 1
ATOM 775 O O . TYR A 1 101 ? -0.905 22.998 32.044 1.00 19.20 97 TYR A O 1
ATOM 784 N N . ARG A 1 102 ? 1.078 24.039 31.940 1.00 14.59 98 ARG A N 1
ATOM 785 C CA . ARG A 1 102 ? 1.511 23.493 33.225 1.00 18.90 98 ARG A CA 1
ATOM 786 C C . ARG A 1 102 ? 2.516 24.416 33.861 1.00 18.30 98 ARG A C 1
ATOM 787 O O . ARG A 1 102 ? 3.081 25.291 33.196 1.00 15.15 98 ARG A O 1
ATOM 795 N N . GLN A 1 103 ? 2.728 24.220 35.160 1.00 15.03 99 GLN A N 1
ATOM 796 C CA . GLN A 1 103 ? 3.757 24.952 35.888 1.00 17.11 99 GLN A CA 1
ATOM 797 C C . GLN A 1 103 ? 5.058 24.166 35.909 1.00 15.74 99 GLN A C 1
ATOM 798 O O . GLN A 1 103 ? 5.063 22.967 36.171 1.00 21.71 99 GLN A O 1
ATOM 804 N N . VAL A 1 104 ? 6.163 24.845 35.632 1.00 16.72 100 VAL A N 1
ATOM 805 C CA . VAL A 1 104 ? 7.477 24.222 35.726 1.00 14.95 100 VAL A CA 1
ATOM 806 C C . VAL A 1 104 ? 8.173 24.876 36.915 1.00 17.81 100 VAL A C 1
ATOM 807 O O . VAL A 1 104 ? 8.539 26.045 36.859 1.00 15.51 100 VAL A O 1
ATOM 811 N N . SER A 1 105 ? 8.316 24.133 38.007 1.00 18.04 101 SER A N 1
ATOM 812 C CA . SER A 1 105 ? 8.724 24.743 39.267 1.00 15.76 101 SER A CA 1
ATOM 813 C C . SER A 1 105 ? 9.979 24.135 39.862 1.00 20.38 101 SER A C 1
ATOM 814 O O . SER A 1 105 ? 10.296 22.968 39.629 1.00 22.18 101 SER A O 1
ATOM 817 N N . ARG A 1 106 ? 10.685 24.918 40.666 1.00 18.28 102 ARG A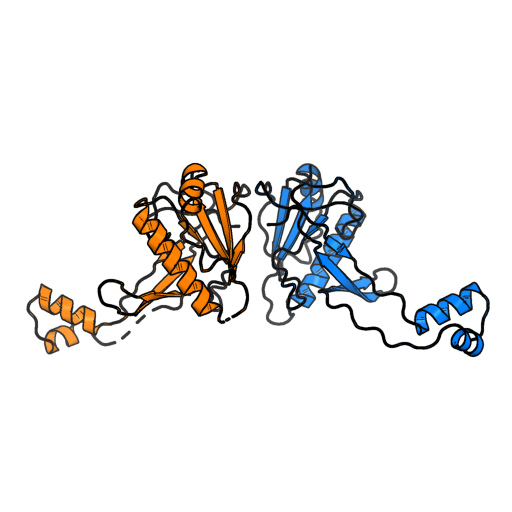 N 1
ATOM 818 C CA . ARG A 1 106 ? 11.734 24.326 41.478 1.00 16.44 102 ARG A CA 1
ATOM 819 C C . ARG A 1 106 ? 11.060 23.599 42.640 1.00 19.98 102 ARG A C 1
ATOM 820 O O . ARG A 1 106 ? 10.096 24.104 43.226 1.00 20.00 102 ARG A O 1
ATOM 828 N N . VAL A 1 107 ? 11.562 22.412 42.959 1.00 19.61 103 VAL A N 1
ATOM 829 C CA . VAL A 1 107 ? 11.131 21.705 44.156 1.00 18.99 103 VAL A CA 1
ATOM 830 C C . VAL A 1 107 ? 12.329 21.513 45.073 1.00 21.77 103 VAL A C 1
ATOM 831 O O . VAL A 1 107 ? 13.362 20.997 44.651 1.00 21.63 103 VAL A O 1
ATOM 835 N N . GLN A 1 108 ? 12.192 21.942 46.323 1.00 25.51 104 GLN A N 1
ATOM 836 C CA . GLN A 1 108 ? 13.224 21.707 47.329 1.00 28.11 104 GLN A CA 1
ATOM 837 C C . GLN A 1 108 ? 12.742 20.675 48.343 1.00 29.59 104 GLN A C 1
ATOM 838 O O . GLN A 1 108 ? 11.601 20.734 48.790 1.00 35.24 104 GLN A O 1
ATOM 844 N N . ALA A 1 109 ? 13.615 19.745 48.720 1.00 41.30 105 ALA A N 1
ATOM 845 C CA . ALA A 1 109 ? 13.361 18.905 49.892 1.00 42.77 105 ALA A CA 1
ATOM 846 C C . ALA A 1 109 ? 13.461 19.774 51.137 1.00 39.59 105 ALA A C 1
ATOM 847 O O . ALA A 1 109 ? 14.166 20.780 51.126 1.00 37.37 105 ALA A O 1
ATOM 849 N N . LYS A 1 110 ? 12.762 19.392 52.203 1.00 38.85 106 LYS A N 1
ATOM 850 C CA . LYS A 1 110 ? 12.886 20.092 53.479 1.00 48.12 106 LYS A CA 1
ATOM 851 C C . LYS A 1 110 ? 14.354 20.084 53.902 1.00 42.67 106 LYS A C 1
ATOM 852 O O . LYS A 1 110 ? 15.063 19.104 53.662 1.00 39.00 106 LYS A O 1
ATOM 858 N N . SER A 1 111 ? 14.816 21.175 54.509 1.00 45.51 107 SER A N 1
ATOM 859 C CA . SER A 1 111 ? 16.206 21.245 54.961 1.00 45.21 107 SER A CA 1
ATOM 860 C C . SER A 1 111 ? 16.528 20.025 55.818 1.00 40.24 107 SER A C 1
ATOM 861 O O . SER A 1 111 ? 15.718 19.620 56.644 1.00 41.11 107 SER A O 1
ATOM 864 N N . ASN A 1 112 ? 17.697 19.432 55.603 1.00 35.43 108 ASN A N 1
ATOM 865 C CA . ASN A 1 112 ? 18.113 18.277 56.388 1.00 38.28 108 ASN A CA 1
ATOM 866 C C . ASN A 1 112 ? 18.519 18.676 57.806 1.00 34.62 108 ASN A C 1
ATOM 867 O O . ASN A 1 112 ? 18.830 19.838 58.066 1.00 34.72 108 ASN A O 1
ATOM 872 N N . PRO A 1 113 ? 18.510 17.705 58.727 1.00 33.69 109 PRO A N 1
ATOM 873 C CA . PRO A 1 113 ? 18.762 17.976 60.142 1.00 24.78 109 PRO A CA 1
ATOM 874 C C . PRO A 1 113 ? 20.045 18.752 60.438 1.00 24.43 109 PRO A C 1
ATOM 875 O O . PRO A 1 113 ? 20.013 19.666 61.260 1.00 23.46 109 PRO A O 1
ATOM 879 N N . GLU A 1 114 ? 21.164 18.414 59.809 1.00 29.13 110 GLU A N 1
ATOM 880 C CA . GLU A 1 114 ? 22.391 19.102 60.194 1.00 32.47 110 GLU A CA 1
ATOM 881 C C . GLU A 1 114 ? 22.320 20.582 59.801 1.00 25.38 110 GLU A C 1
ATOM 882 O O . GLU A 1 114 ? 22.745 21.444 60.560 1.00 26.64 110 GLU A O 1
ATOM 888 N N . ARG A 1 115 ? 21.753 20.868 58.632 1.00 28.48 111 ARG A N 1
ATOM 889 C CA . ARG A 1 115 ? 21.541 22.252 58.205 1.00 30.45 111 ARG A CA 1
ATOM 890 C C . ARG A 1 115 ? 20.572 22.981 59.131 1.00 25.21 111 ARG A C 1
ATOM 891 O O . ARG A 1 115 ? 20.815 24.129 59.518 1.00 22.93 111 ARG A O 1
ATOM 899 N N . LEU A 1 116 ? 19.477 22.313 59.479 1.00 22.01 112 LEU A N 1
ATOM 900 C CA . LEU A 1 116 ? 18.523 22.874 60.431 1.00 24.87 112 LEU A CA 1
ATOM 901 C C . LEU A 1 116 ? 19.178 23.138 61.773 1.00 21.85 112 LEU A C 1
ATOM 902 O O . LEU A 1 116 ? 18.944 24.172 62.390 1.00 22.75 112 LEU A O 1
ATOM 907 N N . ARG A 1 117 ? 19.984 22.194 62.241 1.00 20.59 113 ARG A N 1
ATOM 908 C CA . ARG A 1 117 ? 20.672 22.394 63.511 1.00 22.38 113 ARG A CA 1
ATOM 909 C C . ARG A 1 117 ? 21.623 23.597 63.469 1.00 22.54 113 ARG A C 1
ATOM 910 O O . ARG A 1 117 ? 21.635 24.408 64.390 1.00 20.61 113 ARG A O 1
ATOM 918 N N . ARG A 1 118 ? 22.400 23.739 62.399 1.00 21.19 114 ARG A N 1
ATOM 919 C CA . ARG A 1 118 ? 23.294 24.894 62.301 1.00 21.37 114 ARG A CA 1
ATOM 920 C C . ARG A 1 118 ? 22.529 26.202 62.366 1.00 21.70 114 ARG A C 1
ATOM 921 O O . ARG A 1 118 ? 22.952 27.153 63.035 1.00 23.71 114 ARG A O 1
ATOM 929 N N . ARG A 1 119 ? 21.398 26.255 61.675 1.00 19.68 115 ARG A N 1
ATOM 930 C CA . ARG A 1 119 ? 20.588 27.469 61.698 1.00 17.78 115 ARG A CA 1
ATOM 931 C C . ARG A 1 119 ? 19.966 27.705 63.073 1.00 19.59 115 ARG A C 1
ATOM 932 O O . ARG A 1 119 ? 19.938 28.832 63.548 1.00 19.39 115 ARG A O 1
ATOM 940 N N . LEU A 1 120 ? 19.467 26.646 63.711 1.00 22.90 116 LEU A N 1
ATOM 941 C CA . LEU A 1 120 ? 18.888 26.771 65.050 1.00 22.91 116 LEU A CA 1
ATOM 942 C C . LEU A 1 120 ? 19.947 27.256 66.033 1.00 22.39 116 LEU A C 1
ATOM 943 O O . LEU A 1 120 ? 19.670 28.083 66.902 1.00 22.19 116 LEU A O 1
ATOM 948 N N . MET A 1 121 ? 21.162 26.730 65.891 1.00 20.97 117 MET A N 1
ATOM 949 C CA . MET A 1 121 ? 22.290 27.161 66.714 1.00 25.02 117 MET A CA 1
ATOM 950 C C . MET A 1 121 ? 22.570 28.655 66.566 1.00 23.55 117 MET A C 1
ATOM 951 O O . MET A 1 121 ? 22.835 29.348 67.555 1.00 26.37 117 MET A O 1
ATOM 956 N N . ARG A 1 122 ? 22.528 29.147 65.332 1.00 23.50 118 ARG A N 1
ATOM 957 C CA . ARG A 1 122 ? 22.727 30.573 65.083 1.00 22.10 118 ARG A CA 1
ATOM 958 C C . ARG A 1 122 ? 21.568 31.421 65.601 1.00 24.07 118 ARG A C 1
ATOM 959 O O . ARG A 1 122 ? 21.792 32.452 66.236 1.00 24.87 118 ARG A O 1
ATOM 967 N N . ARG A 1 123 ? 20.336 30.988 65.331 1.00 19.48 119 ARG A N 1
ATOM 968 C CA . ARG A 1 123 ? 19.154 31.753 65.731 1.00 21.54 119 ARG A CA 1
ATOM 969 C C . ARG A 1 123 ? 18.930 31.808 67.233 1.00 25.21 119 ARG A C 1
ATOM 970 O O . ARG A 1 123 ? 18.459 32.816 67.745 1.00 29.34 119 ARG A O 1
ATOM 978 N N . HIS A 1 124 ? 19.259 30.731 67.941 1.00 22.63 120 HIS A N 1
ATOM 979 C CA . HIS A 1 124 ? 18.945 30.654 69.364 1.00 22.87 120 HIS A CA 1
ATOM 980 C C . HIS A 1 124 ? 20.164 30.445 70.244 1.00 24.44 120 HIS A C 1
ATOM 981 O O . HIS A 1 124 ? 20.026 30.095 71.415 1.00 22.84 120 HIS A O 1
ATOM 988 N N . ASP A 1 125 ? 21.348 30.685 69.688 1.00 24.41 121 ASP A N 1
ATOM 989 C CA . ASP A 1 125 ? 22.587 30.582 70.465 1.00 26.54 121 ASP A CA 1
ATOM 990 C C . ASP A 1 125 ? 22.695 29.242 71.190 1.00 25.32 121 ASP A C 1
ATOM 991 O O . ASP A 1 125 ? 22.825 29.198 72.420 1.00 25.65 121 ASP A O 1
ATOM 996 N N . LEU A 1 126 ? 22.642 28.155 70.426 1.00 23.28 122 LEU A N 1
ATOM 997 C CA . LEU A 1 126 ? 22.691 26.804 71.000 1.00 21.82 122 LEU A CA 1
ATOM 998 C C . LEU A 1 126 ? 23.999 26.111 70.641 1.00 21.46 122 LEU A C 1
ATOM 999 O O . LEU A 1 126 ? 24.589 26.392 69.606 1.00 24.59 122 LEU A O 1
ATOM 1004 N N . SER A 1 127 ? 24.461 25.213 71.505 1.00 28.35 123 SER A N 1
ATOM 1005 C CA . SER A 1 127 ? 25.601 24.369 71.168 1.00 31.14 123 SER A CA 1
ATOM 1006 C C . SER A 1 127 ? 25.105 23.251 70.266 1.00 30.76 123 SER A C 1
ATOM 1007 O O . SER A 1 127 ? 23.894 23.077 70.102 1.00 29.40 123 SER A O 1
ATOM 1010 N N . GLU A 1 128 ? 26.034 22.504 69.674 1.00 32.05 124 GLU A N 1
ATOM 1011 C CA . GLU A 1 128 ? 25.671 21.357 68.849 1.00 39.58 124 GLU A CA 1
ATOM 1012 C C . GLU A 1 128 ? 24.841 20.360 69.653 1.00 35.34 124 GLU A C 1
ATOM 1013 O O . GLU A 1 128 ? 23.801 19.888 69.196 1.00 35.78 124 GLU A O 1
ATOM 1019 N N . GLU A 1 129 ? 25.307 20.056 70.859 1.00 35.77 125 GLU A N 1
ATOM 1020 C CA . GLU A 1 129 ? 24.657 19.078 71.723 1.00 39.83 125 GLU A CA 1
ATOM 1021 C C . GLU A 1 129 ? 23.229 19.500 72.047 1.00 34.05 125 GLU A C 1
ATOM 1022 O O . GLU A 1 129 ? 22.304 18.685 72.029 1.00 30.29 125 GLU A O 1
ATOM 1028 N N . GLU A 1 130 ? 23.060 20.780 72.353 1.00 27.84 126 GLU A N 1
ATOM 1029 C CA . GLU A 1 130 ? 21.738 21.362 72.553 1.00 29.32 126 GLU A CA 1
ATOM 1030 C C . GLU A 1 130 ? 20.852 21.269 71.304 1.00 27.35 126 GLU A C 1
ATOM 1031 O O . GLU A 1 130 ? 19.678 20.899 71.381 1.00 26.85 126 GLU A O 1
ATOM 1037 N N . ALA A 1 131 ? 21.419 21.605 70.155 1.00 23.72 127 ALA A N 1
ATOM 1038 C CA . ALA A 1 131 ? 20.664 21.560 68.909 1.00 20.77 127 ALA A CA 1
ATOM 1039 C C . ALA A 1 131 ? 20.255 20.129 68.573 1.00 25.47 127 ALA A C 1
ATOM 1040 O O . ALA A 1 131 ? 19.143 19.891 68.102 1.00 25.41 127 ALA A O 1
ATOM 1042 N N . ARG A 1 132 ? 21.152 19.180 68.829 1.00 25.98 128 ARG A N 1
ATOM 1043 C CA . ARG A 1 132 ? 20.889 17.783 68.485 1.00 29.25 128 ARG A CA 1
ATOM 1044 C C . ARG A 1 132 ? 19.726 17.202 69.292 1.00 29.49 128 ARG A C 1
ATOM 1045 O O . ARG A 1 132 ? 18.964 16.368 68.792 1.00 29.51 128 ARG A O 1
ATOM 1047 N N . LYS A 1 133 ? 19.582 17.638 70.541 1.00 29.57 129 LYS A N 1
ATOM 1048 C CA . LYS A 1 133 ? 18.467 17.180 71.362 1.00 34.60 129 LYS A CA 1
ATOM 1049 C C . LYS A 1 133 ? 17.136 17.730 70.839 1.00 34.90 129 LYS A C 1
ATOM 1050 O O . LYS A 1 133 ? 16.083 17.128 71.043 1.00 38.55 129 LYS A O 1
ATOM 1056 N N . ARG A 1 134 ? 17.196 18.865 70.149 1.00 26.59 130 ARG A N 1
ATOM 1057 C CA . ARG A 1 134 ? 16.008 19.507 69.588 1.00 26.01 130 ARG A CA 1
ATOM 1058 C C . ARG A 1 134 ? 15.639 19.000 68.199 1.00 29.46 130 ARG A C 1
ATOM 1059 O O . ARG A 1 134 ? 14.462 18.962 67.835 1.00 30.38 130 ARG A O 1
ATOM 1067 N N . ILE A 1 135 ? 16.651 18.643 67.416 1.00 25.67 131 ILE A N 1
ATOM 1068 C CA . ILE A 1 135 ? 16.442 18.221 66.036 1.00 22.92 131 ILE A CA 1
ATOM 1069 C C . ILE A 1 135 ? 17.235 16.949 65.762 1.00 25.66 131 ILE A C 1
ATOM 1070 O O . ILE A 1 135 ? 18.452 16.997 65.573 1.00 26.47 131 ILE A O 1
ATOM 1075 N N . PRO A 1 136 ? 16.544 15.794 65.754 1.00 25.75 132 PRO A N 1
ATOM 1076 C CA . PRO A 1 136 ? 17.193 14.496 65.553 1.00 26.24 132 PRO A CA 1
ATOM 1077 C C . PRO A 1 136 ? 17.493 14.239 64.079 1.00 30.25 132 PRO A C 1
ATOM 1078 O O . PRO A 1 136 ? 16.863 14.824 63.196 1.00 25.20 132 PRO A O 1
ATOM 1082 N N . ASP A 1 137 ? 18.449 13.358 63.814 1.00 31.39 133 ASP A N 1
ATOM 1083 C CA . ASP A 1 137 ? 18.670 12.905 62.455 1.00 33.20 133 ASP A CA 1
ATOM 1084 C C . ASP A 1 137 ? 17.493 12.064 62.001 1.00 32.45 133 ASP A C 1
ATOM 1085 O O . ASP A 1 137 ? 16.895 11.326 62.784 1.00 29.82 133 ASP A O 1
ATOM 1090 N N . THR A 1 138 ? 17.152 12.196 60.728 1.00 28.71 134 THR A N 1
ATOM 1091 C CA . THR A 1 138 ? 16.087 11.404 60.151 1.00 33.86 134 THR A CA 1
ATOM 1092 C C . THR A 1 138 ? 16.578 10.871 58.820 1.00 36.71 134 THR A C 1
ATOM 1093 O O . THR A 1 138 ? 17.650 11.251 58.342 1.00 38.14 134 THR A O 1
ATOM 1097 N N . VAL A 1 139 ? 15.789 9.970 58.248 1.00 33.89 135 VAL A N 1
ATOM 1098 C CA . VAL A 1 139 ? 16.003 9.462 56.909 1.00 37.43 135 VAL A CA 1
ATOM 1099 C C . VAL A 1 139 ? 15.087 10.239 55.972 1.00 41.29 135 VAL A C 1
ATOM 1100 O O . VAL A 1 139 ? 13.866 10.226 56.131 1.00 44.32 135 VAL A O 1
ATOM 1104 N N . ALA A 1 140 ? 15.676 10.933 55.008 1.00 43.41 136 ALA A N 1
ATOM 1105 C CA . ALA A 1 140 ? 14.894 11.626 53.994 1.00 47.63 136 ALA A CA 1
ATOM 1106 C C . ALA A 1 140 ? 14.953 10.859 52.679 1.00 49.41 136 ALA A C 1
ATOM 1107 O O . ALA A 1 140 ? 16.033 10.496 52.212 1.00 49.80 136 ALA A O 1
ATOM 1109 N N . ARG A 1 141 ? 13.791 10.599 52.092 1.00 49.68 137 ARG A N 1
ATOM 1110 C CA . ARG A 1 141 ? 13.748 9.955 50.788 1.00 58.12 137 ARG A CA 1
ATOM 1111 C C . ARG A 1 141 ? 14.056 10.992 49.713 1.00 60.15 137 ARG A C 1
ATOM 1112 O O . ARG A 1 141 ? 13.415 12.041 49.650 1.00 59.80 137 ARG A O 1
ATOM 1120 N N . THR A 1 142 ? 15.054 10.707 48.883 1.00 59.53 138 THR A N 1
ATOM 1121 C CA . THR A 1 142 ? 15.465 11.649 47.851 1.00 58.00 138 THR A CA 1
ATOM 1122 C C . THR A 1 142 ? 14.295 11.994 46.934 1.00 53.95 138 THR A C 1
ATOM 1123 O O . THR A 1 142 ? 13.380 11.186 46.740 1.00 46.06 138 THR A O 1
ATOM 1125 N N . LEU A 1 143 ? 14.318 13.207 46.391 1.00 36.84 139 LEU A N 1
ATOM 1126 C CA . LEU A 1 143 ? 13.297 13.628 45.441 1.00 35.39 139 LEU A CA 1
ATOM 1127 C C . LEU A 1 143 ? 13.410 12.777 44.187 1.00 35.57 139 LEU A C 1
ATOM 1128 O O . LEU A 1 143 ? 14.498 12.619 43.636 1.00 35.67 139 LEU A O 1
ATOM 1133 N N . ASP A 1 144 ? 12.291 12.213 43.749 1.00 43.09 140 ASP A N 1
ATOM 1134 C CA . ASP A 1 144 ? 12.283 11.476 42.499 1.00 46.97 140 ASP A CA 1
ATOM 1135 C C . ASP A 1 144 ? 11.888 12.453 41.404 1.00 40.38 140 ASP A C 1
ATOM 1136 O O . ASP A 1 144 ? 10.779 12.400 40.876 1.00 38.48 140 ASP A O 1
ATOM 1141 N N . LEU A 1 145 ? 12.810 13.360 41.100 1.00 30.76 141 LEU A N 1
ATOM 1142 C CA . LEU A 1 145 ? 12.601 14.403 40.108 1.00 29.44 141 LEU A CA 1
ATOM 1143 C C . LEU A 1 145 ? 13.883 14.626 39.338 1.00 25.06 141 LEU A C 1
ATOM 1144 O O . LEU A 1 145 ? 14.978 14.393 39.859 1.00 26.53 141 LEU A O 1
ATOM 1149 N N . PRO A 1 146 ? 13.765 15.082 38.082 1.00 24.56 142 PRO A N 1
ATOM 1150 C CA . PRO A 1 146 ? 14.992 15.464 37.385 1.00 20.10 142 PRO A CA 1
ATOM 1151 C C . PRO A 1 146 ? 15.580 16.755 37.960 1.00 22.63 142 PRO A C 1
ATOM 1152 O O . PRO A 1 146 ? 14.877 17.497 38.664 1.00 22.03 142 PRO A O 1
ATOM 1156 N N . PHE A 1 147 ? 16.856 17.007 37.680 1.00 22.57 143 PHE A N 1
ATOM 1157 C CA . PHE A 1 147 ? 17.515 18.209 38.170 1.00 23.79 143 PHE A CA 1
ATOM 1158 C C . PHE A 1 147 ? 18.605 18.724 37.247 1.00 26.43 143 PHE A C 1
ATOM 1159 O O . PHE A 1 147 ? 19.165 17.975 36.438 1.00 29.51 143 PHE A O 1
ATOM 1167 N N . VAL A 1 148 ? 18.927 20.005 37.397 1.00 23.63 144 VAL A N 1
ATOM 1168 C CA . VAL A 1 148 ? 20.153 20.558 36.833 1.00 28.65 144 VAL A CA 1
ATOM 1169 C C . VAL A 1 148 ? 21.129 20.805 37.978 1.00 30.57 144 VAL A C 1
ATOM 1170 O O . VAL A 1 148 ? 20.708 21.168 39.079 1.00 29.63 144 VAL A O 1
ATOM 1174 N N . THR A 1 149 ? 22.423 20.592 37.738 1.00 28.70 145 THR A N 1
ATOM 1175 C CA . THR A 1 149 ? 23.435 20.909 38.749 1.00 32.47 145 THR A CA 1
ATOM 1176 C C . THR A 1 149 ? 24.071 22.264 38.466 1.00 35.81 145 THR A C 1
ATOM 1177 O O . THR A 1 149 ? 24.749 22.447 37.453 1.00 33.54 145 THR A O 1
ATOM 1181 N N . LEU A 1 150 ? 23.857 23.221 39.360 1.00 29.10 146 LEU A N 1
ATOM 1182 C CA . LEU A 1 150 ? 24.323 24.578 39.115 1.00 28.89 146 LEU A CA 1
ATOM 1183 C C . LEU A 1 150 ? 25.466 24.987 40.024 1.00 34.17 146 LEU A C 1
ATOM 1184 O O . LEU A 1 150 ? 25.787 24.293 40.985 1.00 32.76 146 LEU A O 1
ATOM 1189 N N . ARG A 1 151 ? 26.052 26.138 39.713 1.00 37.68 147 ARG A N 1
ATOM 1190 C CA . ARG A 1 151 ? 27.155 26.697 40.477 1.00 41.60 147 ARG A CA 1
ATOM 1191 C C . ARG A 1 151 ? 26.781 28.109 40.912 1.00 42.93 147 ARG A C 1
ATOM 1192 O O . ARG A 1 151 ? 26.416 28.943 40.083 1.00 44.47 147 ARG A O 1
ATOM 1200 N N . SER A 1 152 ? 26.860 28.375 42.212 1.00 37.89 148 SER A N 1
ATOM 1201 C CA . SER A 1 152 ? 26.618 29.719 42.717 1.00 38.09 148 SER A CA 1
ATOM 1202 C C . SER A 1 152 ? 27.756 30.639 42.303 1.00 43.73 148 SER A C 1
ATOM 1203 O O . SER A 1 152 ? 28.929 30.294 42.458 1.00 43.78 148 SER A O 1
ATOM 1206 N N . GLN A 1 153 ? 27.410 31.807 41.773 1.00 50.45 149 GLN A N 1
ATOM 1207 C CA . GLN A 1 153 ? 28.415 32.767 41.327 1.00 59.46 149 GLN A CA 1
ATOM 1208 C C . GLN A 1 153 ? 28.970 33.564 42.507 1.00 61.75 149 GLN A C 1
ATOM 1209 O O . GLN A 1 153 ? 30.027 34.192 42.407 1.00 61.93 149 GLN A O 1
ATOM 1215 N N . SER A 1 154 ? 28.251 33.532 43.625 1.00 60.13 150 SER A N 1
ATOM 1216 C CA . SER A 1 154 ? 28.673 34.244 44.825 1.00 59.65 150 SER A CA 1
ATOM 1217 C C . SER A 1 154 ? 29.669 33.436 45.657 1.00 57.88 150 SER A C 1
ATOM 1218 O O . SER A 1 154 ? 30.657 33.977 46.153 1.00 60.39 150 SER A O 1
ATOM 1221 N N . THR A 1 155 ? 29.418 32.138 45.786 1.00 53.93 151 THR A N 1
ATOM 1222 C CA . THR A 1 155 ? 30.204 31.284 46.673 1.00 49.61 151 THR A CA 1
ATOM 1223 C C . THR A 1 155 ? 31.030 30.242 45.926 1.00 46.51 151 THR A C 1
ATOM 1224 O O . THR A 1 155 ? 31.957 29.648 46.488 1.00 45.21 151 THR A O 1
ATOM 1228 N N . GLY A 1 156 ? 30.691 30.017 44.661 1.00 42.32 152 GLY A N 1
ATOM 1229 C CA . GLY A 1 156 ? 31.331 28.973 43.881 1.00 42.66 152 GLY A CA 1
ATOM 1230 C C . GLY A 1 156 ? 30.802 27.596 44.245 1.00 44.36 152 GLY A C 1
ATOM 1231 O O . GLY A 1 156 ? 31.343 26.578 43.819 1.00 43.85 152 GLY A O 1
ATOM 1232 N N . GLN A 1 157 ? 29.736 27.567 45.042 1.00 47.50 153 GLN A N 1
ATOM 1233 C CA . GLN A 1 157 ? 29.124 26.310 45.470 1.00 45.21 153 GLN A CA 1
ATOM 1234 C C . GLN A 1 157 ? 28.311 25.674 44.354 1.00 40.77 153 GLN A C 1
ATOM 1235 O O . GLN A 1 157 ? 27.679 26.371 43.563 1.00 39.49 153 GLN A O 1
ATOM 1241 N N . HIS A 1 158 ? 28.322 24.346 44.309 1.00 39.05 154 HIS A N 1
ATOM 1242 C CA . HIS A 1 158 ? 27.501 23.606 43.360 1.00 41.92 154 HIS A CA 1
ATOM 1243 C C . HIS A 1 158 ? 26.267 23.033 44.052 1.00 36.67 154 HIS A C 1
ATOM 1244 O O . HIS A 1 158 ? 26.353 22.502 45.160 1.00 35.98 154 HIS A O 1
ATOM 1251 N N . PHE A 1 159 ? 25.114 23.145 43.402 1.00 30.34 155 PHE A N 1
ATOM 1252 C CA . PHE A 1 159 ? 23.900 22.579 43.967 1.00 29.28 155 PHE A CA 1
ATOM 1253 C C . PHE A 1 159 ? 22.989 21.986 42.902 1.00 28.96 155 PHE A C 1
ATOM 1254 O O . PHE A 1 159 ? 22.987 22.439 41.761 1.00 29.09 155 PHE A O 1
ATOM 1262 N N . ARG A 1 160 ? 22.227 20.964 43.284 1.00 32.49 156 ARG A N 1
ATOM 1263 C CA . ARG A 1 160 ? 21.209 20.393 42.409 1.00 30.28 156 ARG A CA 1
ATOM 1264 C C . ARG A 1 160 ? 19.907 21.164 42.537 1.00 26.96 156 ARG A C 1
ATOM 1265 O O . ARG A 1 160 ? 19.423 21.409 43.641 1.00 23.20 156 ARG A O 1
ATOM 1273 N N . LEU A 1 161 ? 19.336 21.544 41.401 1.00 20.92 157 LEU A N 1
ATOM 1274 C CA . LEU A 1 161 ? 18.073 22.265 41.391 1.00 20.34 157 LEU A CA 1
ATOM 1275 C C . LEU A 1 161 ? 17.063 21.312 40.792 1.00 23.11 157 LEU A C 1
ATOM 1276 O O . LEU A 1 161 ? 17.140 20.998 39.598 1.00 23.24 157 LEU A O 1
ATOM 1281 N N . PHE A 1 162 ? 16.140 20.829 41.615 1.00 20.36 158 PHE A N 1
ATOM 1282 C CA . PHE A 1 162 ? 15.166 19.845 41.165 1.00 21.51 158 PHE A CA 1
ATOM 1283 C C . PHE A 1 162 ? 13.978 20.538 40.513 1.00 20.51 158 PHE A C 1
ATOM 1284 O O . PHE A 1 162 ? 13.478 21.534 41.009 1.00 19.42 158 PHE A O 1
ATOM 1292 N N . ILE A 1 163 ? 13.529 20.004 39.392 1.00 19.34 159 ILE A N 1
ATOM 1293 C CA . ILE A 1 163 ? 12.480 20.662 38.629 1.00 19.92 159 ILE A CA 1
ATOM 1294 C C . ILE A 1 163 ? 11.302 19.723 38.460 1.00 21.42 159 ILE A C 1
ATOM 1295 O O . ILE A 1 163 ? 11.471 18.558 38.091 1.00 19.49 159 ILE A O 1
ATOM 1300 N N . ARG A 1 164 ? 10.109 20.227 38.755 1.00 17.33 160 ARG A N 1
ATOM 1301 C CA . ARG A 1 164 ? 8.885 19.463 38.542 1.00 21.01 160 ARG A CA 1
ATOM 1302 C C . ARG A 1 164 ? 7.985 20.105 37.481 1.00 20.76 160 ARG A C 1
ATOM 1303 O O . ARG A 1 164 ? 7.629 21.274 37.593 1.00 20.87 160 ARG A O 1
ATOM 1311 N N . HIS A 1 165 ? 7.620 19.334 36.459 1.00 20.23 161 HIS A N 1
ATOM 1312 C CA . HIS A 1 165 ? 6.594 19.760 35.515 1.00 19.49 161 HIS A CA 1
ATOM 1313 C C . HIS A 1 165 ? 5.258 19.291 36.082 1.00 19.26 161 HIS A C 1
ATOM 1314 O O . HIS A 1 165 ? 5.054 18.089 36.275 1.00 22.38 161 HIS A O 1
ATOM 1321 N N . GLY A 1 166 ? 4.368 20.236 36.372 1.00 15.24 162 GLY A N 1
ATOM 1322 C CA . GLY A 1 166 ? 3.122 19.948 37.069 1.00 19.83 162 GLY A CA 1
ATOM 1323 C C . GLY A 1 166 ? 2.024 19.364 36.205 1.00 19.74 162 GLY A C 1
ATOM 1324 O O . GLY A 1 166 ? 2.204 19.176 35.001 1.00 17.98 162 GLY A O 1
ATOM 1325 N N . PRO A 1 167 ? 0.869 19.059 36.814 1.00 22.66 163 PRO A N 1
ATOM 1326 C CA . PRO A 1 167 ? -0.219 18.443 36.044 1.00 21.28 163 PRO A CA 1
ATOM 1327 C C . PRO A 1 167 ? -0.766 19.374 34.958 1.00 19.79 163 PRO A C 1
ATOM 1328 O O . PRO A 1 167 ? -0.829 20.593 35.139 1.00 20.24 163 PRO A O 1
ATOM 1332 N N . LEU A 1 168 ? -1.154 18.780 33.836 1.00 20.28 164 LEU A N 1
ATOM 1333 C CA . LEU A 1 168 ? -1.634 19.525 32.684 1.00 22.27 164 LEU A CA 1
ATOM 1334 C C . LEU A 1 168 ? -3.022 20.106 32.937 1.00 24.97 164 LEU A C 1
ATOM 1335 O O . LEU A 1 168 ? -3.868 19.448 33.550 1.00 26.56 164 LEU A O 1
ATOM 1340 N N . GLN A 1 169 ? -3.239 21.336 32.471 1.00 21.00 165 GLN A N 1
ATOM 1341 C CA . GLN A 1 169 ? -4.501 22.051 32.642 1.00 24.72 165 GLN A CA 1
ATOM 1342 C C . GLN A 1 169 ? -4.957 22.591 31.303 1.00 23.51 165 GLN A C 1
ATOM 1343 O O . GLN A 1 169 ? -4.128 22.932 30.458 1.00 20.27 165 GLN A O 1
ATOM 1349 N N . VAL A 1 170 ? -6.267 22.725 31.122 1.00 20.15 166 VAL A N 1
ATOM 1350 C CA . VAL A 1 170 ? -6.788 23.302 29.884 1.00 21.11 166 VAL A CA 1
ATOM 1351 C C . VAL A 1 170 ? -6.552 24.806 29.767 1.00 22.51 166 VAL A C 1
ATOM 1352 O O . VAL A 1 170 ? -6.266 25.313 28.687 1.00 26.11 166 VAL A O 1
ATOM 1356 N N . THR A 1 171 ? -6.706 25.530 30.868 1.00 28.00 167 THR A N 1
ATOM 1357 C CA . THR A 1 171 ? -6.589 26.982 30.821 1.00 35.63 167 THR A CA 1
ATOM 1358 C C . THR A 1 171 ? -5.285 27.428 31.436 1.00 38.70 167 THR A C 1
ATOM 1359 O O . THR A 1 171 ? -4.725 26.737 32.286 1.00 36.01 167 THR A O 1
ATOM 1363 N N . ALA A 1 172 ? -4.792 28.576 30.987 1.00 42.46 168 ALA A N 1
ATOM 1364 C CA . ALA A 1 172 ? -3.591 29.148 31.564 1.00 50.70 168 ALA A CA 1
ATOM 1365 C C . ALA A 1 172 ? -3.987 30.073 32.696 1.00 53.51 168 ALA A C 1
ATOM 1366 O O . ALA A 1 172 ? -4.905 30.879 32.557 1.00 50.45 168 ALA A O 1
ATOM 1368 N N . GLU A 1 173 ? -3.309 29.935 33.825 1.00 55.06 169 GLU A N 1
ATOM 1369 C CA . GLU A 1 173 ? -3.462 30.891 34.901 1.00 58.03 169 GLU A CA 1
ATOM 1370 C C . GLU A 1 173 ? -2.387 31.963 34.736 1.00 61.45 169 GLU A C 1
ATOM 1371 O O . GLU A 1 173 ? -1.276 31.681 34.286 1.00 61.52 169 GLU A O 1
ATOM 1377 N N . GLU A 1 174 ? -2.739 33.199 35.072 1.00 63.87 170 GLU A N 1
ATOM 1378 C CA . GLU A 1 174 ? -1.836 34.331 34.911 1.00 63.25 170 GLU A CA 1
ATOM 1379 C C . GLU A 1 174 ? -0.847 34.407 36.072 1.00 50.99 170 GLU A C 1
ATOM 1380 O O . GLU A 1 174 ? -1.246 34.410 37.237 1.00 48.98 170 GLU A O 1
ATOM 1386 N N . GLY A 1 175 ? 0.444 34.467 35.757 1.00 43.40 171 GLY A N 1
ATOM 1387 C CA . GLY A 1 175 ? 1.457 34.535 36.796 1.00 32.26 171 GLY A CA 1
ATOM 1388 C C . GLY A 1 175 ? 2.865 34.808 36.303 1.00 25.85 171 GLY A C 1
ATOM 1389 O O . GLY A 1 175 ? 3.140 34.825 35.096 1.00 29.68 171 GLY A O 1
ATOM 1390 N N . GLY A 1 176 ? 3.769 35.015 37.251 1.00 24.76 172 GLY A N 1
ATOM 1391 C CA . GLY A 1 176 ? 5.144 35.357 36.923 1.00 24.61 172 GLY A CA 1
ATOM 1392 C C . GLY A 1 176 ? 6.120 34.201 37.048 1.00 22.95 172 GLY A C 1
ATOM 1393 O O . GLY A 1 176 ? 5.744 33.094 37.447 1.00 19.01 172 GLY A O 1
ATOM 1394 N N . PHE A 1 177 ? 7.376 34.482 36.698 1.00 20.42 173 PHE A N 1
ATOM 1395 C CA . PHE A 1 177 ? 8.452 33.498 36.661 1.00 17.12 173 PHE A CA 1
ATOM 1396 C C . PHE A 1 177 ? 9.681 34.050 37.385 1.00 21.76 173 PHE A C 1
ATOM 1397 O O . PHE A 1 177 ? 9.844 35.263 37.493 1.00 23.42 173 PHE A O 1
ATOM 1405 N N . THR A 1 178 ? 10.541 33.152 37.863 1.00 18.45 174 THR A N 1
ATOM 1406 C CA . THR A 1 178 ? 11.773 33.530 38.544 1.00 21.82 174 THR A CA 1
ATOM 1407 C C . THR A 1 178 ? 12.859 33.883 37.537 1.00 23.87 174 THR A C 1
ATOM 1408 O O . THR A 1 178 ? 12.650 33.809 36.322 1.00 20.76 174 THR A O 1
ATOM 1412 N N . CYS A 1 179 ? 14.026 34.257 38.050 1.00 21.59 175 CYS A N 1
ATOM 1413 C CA A CYS A 1 179 ? 15.131 34.599 37.162 0.50 21.59 175 CYS A CA 1
ATOM 1414 C CA B CYS A 1 179 ? 15.181 34.585 37.226 0.50 22.18 175 CYS A CA 1
ATOM 1415 C C . CYS A 1 179 ? 15.889 33.359 36.681 1.00 19.20 175 CYS A C 1
ATOM 1416 O O . CYS A 1 179 ? 16.944 33.472 36.057 1.00 25.34 175 CYS A O 1
ATOM 1421 N N . TYR A 1 180 ? 15.329 32.185 36.945 1.00 19.18 176 TYR A N 1
ATOM 1422 C CA . TYR A 1 180 ? 15.778 30.965 36.288 1.00 18.65 176 TYR A CA 1
ATOM 1423 C C . TYR A 1 180 ? 14.738 30.482 35.281 1.00 16.87 176 TYR A C 1
ATOM 1424 O O . TYR A 1 180 ? 14.906 29.425 34.681 1.00 19.51 176 TYR A O 1
ATOM 1433 N N . GLY A 1 181 ? 13.659 31.243 35.113 1.00 15.66 177 GLY A N 1
ATOM 1434 C CA . GLY A 1 181 ? 12.582 30.843 34.219 1.00 14.79 177 GLY A CA 1
ATOM 1435 C C . GLY A 1 181 ? 11.576 29.889 34.840 1.00 16.63 177 GLY A C 1
ATOM 1436 O O . GLY A 1 181 ? 10.694 29.376 34.153 1.00 16.83 177 GLY A O 1
ATOM 1437 N N . LEU A 1 182 ? 11.694 29.632 36.139 1.00 14.86 178 LEU A N 1
ATOM 1438 C CA . LEU A 1 182 ? 10.749 28.719 36.778 1.00 13.95 178 LEU A CA 1
ATOM 1439 C C . LEU A 1 182 ? 9.533 29.455 37.340 1.00 15.47 178 LEU A C 1
ATOM 1440 O O . LEU A 1 182 ? 9.569 30.659 37.532 1.00 20.92 178 LEU A O 1
ATOM 14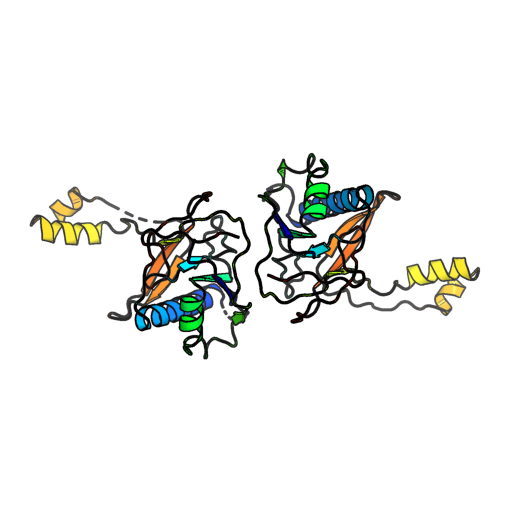45 N N . SER A 1 183 ? 8.459 28.719 37.601 1.00 17.70 179 SER A N 1
ATOM 1446 C CA . SER A 1 183 ? 7.197 29.341 37.988 1.00 15.81 179 SER A CA 1
ATOM 1447 C C . SER A 1 183 ? 7.221 29.995 39.371 1.00 16.95 179 SER A C 1
ATOM 1448 O O . SER A 1 183 ? 7.709 29.409 40.333 1.00 19.74 179 SER A O 1
ATOM 1451 N N . LYS A 1 184 ? 6.701 31.217 39.440 1.00 18.36 180 LYS A N 1
ATOM 1452 C CA . LYS A 1 184 ? 6.278 31.824 40.697 1.00 20.18 180 LYS A CA 1
ATOM 1453 C C . LYS A 1 184 ? 4.759 31.959 40.655 1.00 25.20 180 LYS A C 1
ATOM 1454 O O . LYS A 1 184 ? 4.185 32.805 41.341 1.00 28.86 180 LYS A O 1
ATOM 1460 N N . GLY A 1 185 ? 4.114 31.144 39.829 1.00 18.80 181 GLY A N 1
ATOM 1461 C CA . GLY A 1 185 ? 2.678 31.224 39.648 1.00 18.67 181 GLY A CA 1
ATOM 1462 C C . GLY A 1 185 ? 2.312 31.074 38.187 1.00 22.82 181 GLY A C 1
ATOM 1463 O O . GLY A 1 185 ? 1.233 30.577 37.853 1.00 23.05 181 GLY A O 1
ATOM 1464 N N . GLY A 1 186 ? 3.230 31.481 37.312 1.00 17.04 182 GLY A N 1
ATOM 1465 C CA . GLY A 1 186 ? 3.001 31.427 35.874 1.00 19.42 182 GLY A CA 1
ATOM 1466 C C . GLY A 1 186 ? 3.058 30.034 35.275 1.00 16.74 182 GLY A C 1
ATOM 1467 O O . GLY A 1 186 ? 3.803 29.166 35.753 1.00 15.75 182 GLY A O 1
ATOM 1468 N N . PHE A 1 187 ? 2.288 29.845 34.200 1.00 16.19 183 PHE A N 1
ATOM 1469 C CA . PHE A 1 187 ? 2.158 28.568 33.499 1.00 14.64 183 PHE A CA 1
ATOM 1470 C C . PHE A 1 187 ? 2.729 28.752 32.107 1.00 15.59 183 PHE A C 1
ATOM 1471 O O . PHE A 1 187 ? 2.760 29.872 31.598 1.00 15.98 183 PHE A O 1
ATOM 1479 N N . VAL A 1 188 ? 3.157 27.656 31.486 1.00 13.99 184 VAL A N 1
ATOM 1480 C CA . VAL A 1 188 ? 3.624 27.702 30.108 1.00 13.42 184 VAL A CA 1
ATOM 1481 C C . VAL A 1 188 ? 2.865 26.668 29.274 1.00 13.66 184 VAL A C 1
ATOM 1482 O O . VAL A 1 188 ? 2.409 25.649 29.800 1.00 16.54 184 VAL A O 1
ATOM 1486 N N . PRO A 1 189 ? 2.721 26.925 27.969 1.00 12.55 185 PRO A N 1
ATOM 1487 C CA . PRO A 1 189 ? 2.066 25.931 27.104 1.00 13.30 185 PRO A CA 1
ATOM 1488 C C . PRO A 1 189 ? 2.934 24.684 26.962 1.00 11.92 185 PRO A C 1
ATOM 1489 O O . PRO A 1 189 ? 4.163 24.784 26.886 1.00 14.30 185 PRO A O 1
ATOM 1493 N N . TRP A 1 190 ? 2.299 23.515 26.949 1.00 14.29 186 TRP A N 1
ATOM 1494 C CA . TRP A 1 190 ? 3.015 22.252 26.866 1.00 12.63 186 TRP A CA 1
ATOM 1495 C C . TRP A 1 190 ? 2.747 21.578 25.527 1.00 14.39 186 TRP A C 1
ATOM 1496 O O . TRP A 1 190 ? 1.587 21.328 25.158 1.00 13.37 186 TRP A O 1
ATOM 1507 N N . PHE A 1 191 ? 3.820 21.285 24.805 1.00 11.74 187 PHE A N 1
ATOM 1508 C CA . PHE A 1 191 ? 3.711 20.607 23.520 1.00 13.28 187 PHE A CA 1
ATOM 1509 C C . PHE A 1 191 ? 5.023 19.931 23.176 1.00 19.00 187 PHE A C 1
ATOM 1510 O O . PHE A 1 191 ? 5.137 19.230 22.158 1.00 16.08 187 PHE A O 1
ATOM 1519 N N . PHE B 1 3 ? 0.222 27.385 3.377 1.00 43.76 -1 PHE B N 1
ATOM 1520 C CA . PHE B 1 3 ? 0.412 25.935 3.442 1.00 36.48 -1 PHE B CA 1
ATOM 1521 C C . PHE B 1 3 ? -0.757 25.254 4.156 1.00 27.90 -1 PHE B C 1
ATOM 1522 O O . PHE B 1 3 ? -1.095 25.603 5.290 1.00 26.05 -1 PHE B O 1
ATOM 1530 N N . THR B 1 4 ? -1.351 24.255 3.511 1.00 19.59 0 THR B N 1
ATOM 1531 C CA . THR B 1 4 ? -2.669 23.783 3.949 1.00 15.07 0 THR B CA 1
ATOM 1532 C C . THR B 1 4 ? -2.666 22.669 4.998 1.00 12.77 0 THR B C 1
ATOM 1533 O O . THR B 1 4 ? -3.651 22.489 5.722 1.00 18.25 0 THR B O 1
ATOM 1537 N N . MET B 1 5 ? -1.569 21.940 5.113 1.00 11.59 1 MET B N 1
ATOM 1538 C CA . MET B 1 5 ? -1.511 20.900 6.138 1.00 13.76 1 MET B CA 1
ATOM 1539 C C . MET B 1 5 ? -0.899 21.486 7.398 1.00 12.33 1 MET B C 1
ATOM 1540 O O . MET B 1 5 ? 0.224 21.154 7.785 1.00 15.29 1 MET B O 1
ATOM 1545 N N . ASP B 1 6 ? -1.666 22.365 8.026 1.00 14.13 2 ASP B N 1
ATOM 1546 C CA . ASP B 1 6 ? -1.140 23.160 9.127 1.00 13.13 2 ASP B CA 1
ATOM 1547 C C . ASP B 1 6 ? -1.678 22.750 10.488 1.00 14.93 2 ASP B C 1
ATOM 1548 O O . ASP B 1 6 ? -1.517 23.493 11.462 1.00 17.25 2 ASP B O 1
ATOM 1553 N N . HIS B 1 7 ? -2.314 21.584 10.567 1.00 11.83 3 HIS B N 1
ATOM 1554 C CA . HIS B 1 7 ? -2.699 21.034 11.861 1.00 11.48 3 HIS B CA 1
ATOM 1555 C C . HIS B 1 7 ? -1.933 19.735 12.099 1.00 12.47 3 HIS B C 1
ATOM 1556 O O . HIS B 1 7 ? -1.394 19.130 11.155 1.00 10.81 3 HIS B O 1
ATOM 1563 N N . TYR B 1 8 ? -1.883 19.311 13.358 1.00 9.35 4 TYR B N 1
ATOM 1564 C CA . TYR B 1 8 ? -1.171 18.090 13.703 1.00 10.33 4 TYR B CA 1
ATOM 1565 C C . TYR B 1 8 ? -1.678 17.505 15.015 1.00 12.79 4 TYR B C 1
ATOM 1566 O O . TYR B 1 8 ? -2.312 18.194 15.830 1.00 10.92 4 TYR B O 1
ATOM 1575 N N . LEU B 1 9 ? -1.381 16.225 15.202 1.00 8.98 5 LEU B N 1
ATOM 1576 C CA . LEU B 1 9 ? -1.563 15.565 16.495 1.00 12.95 5 LEU B CA 1
ATOM 1577 C C . LEU B 1 9 ? -0.324 14.748 16.806 1.00 13.10 5 LEU B C 1
ATOM 1578 O O . LEU B 1 9 ? 0.183 14.027 15.928 1.00 10.80 5 LEU B O 1
ATOM 1583 N N . ASP B 1 10 ? 0.172 14.867 18.045 1.00 11.16 6 ASP B N 1
ATOM 1584 C CA . ASP B 1 10 ? 1.248 14.005 18.531 1.00 10.27 6 ASP B CA 1
ATOM 1585 C C . ASP B 1 10 ? 0.694 12.831 19.332 1.00 12.68 6 ASP B C 1
ATOM 1586 O O . ASP B 1 10 ? -0.158 13.008 20.219 1.00 13.04 6 ASP B O 1
ATOM 1591 N N . ILE B 1 11 ? 1.178 11.645 19.001 1.00 10.18 7 ILE B N 1
ATOM 1592 C CA . ILE B 1 11 ? 0.864 10.427 19.734 1.00 10.10 7 ILE B CA 1
ATOM 1593 C C . ILE B 1 11 ? 2.173 9.864 20.275 1.00 15.83 7 ILE B C 1
ATOM 1594 O O . ILE B 1 11 ? 3.117 9.620 19.518 1.00 15.30 7 ILE B O 1
ATOM 1599 N N . ARG B 1 12 ? 2.233 9.649 21.584 1.00 15.61 8 ARG B N 1
ATOM 1600 C CA . ARG B 1 12 ? 3.432 9.099 22.195 1.00 16.03 8 ARG B CA 1
ATOM 1601 C C . ARG B 1 12 ? 3.175 7.708 22.784 1.00 14.94 8 ARG B C 1
ATOM 1602 O O . ARG B 1 12 ? 2.086 7.432 23.292 1.00 19.68 8 ARG B O 1
ATOM 1610 N N . LEU B 1 13 ? 4.174 6.833 22.684 1.00 15.59 9 LEU B N 1
ATOM 1611 C CA . LEU B 1 13 ? 4.026 5.465 23.157 1.00 20.23 9 LEU B CA 1
ATOM 1612 C C . LEU B 1 13 ? 4.048 5.442 24.686 1.00 22.27 9 LEU B C 1
ATOM 1613 O O . LEU B 1 13 ? 4.745 6.243 25.312 1.00 25.17 9 LEU B O 1
ATOM 1618 N N . ARG B 1 14 ? 3.273 4.538 25.282 1.00 23.76 10 ARG B N 1
ATOM 1619 C CA . ARG B 1 14 ? 3.369 4.295 26.724 1.00 28.97 10 ARG B CA 1
ATOM 1620 C C . ARG B 1 14 ? 4.028 2.938 26.929 1.00 34.12 10 ARG B C 1
ATOM 1621 O O . ARG B 1 14 ? 3.812 2.022 26.139 1.00 33.86 10 ARG B O 1
ATOM 1629 N N . PRO B 1 15 ? 4.810 2.795 28.013 1.00 41.45 11 PRO B N 1
ATOM 1630 C CA . PRO B 1 15 ? 5.568 1.566 28.287 1.00 48.99 11 PRO B CA 1
ATOM 1631 C C . PRO B 1 15 ? 4.703 0.303 28.280 1.00 58.67 11 PRO B C 1
ATOM 1632 O O . PRO B 1 15 ? 3.487 0.375 28.481 1.00 60.16 11 PRO B O 1
ATOM 1636 N N . ASP B 1 16 ? 5.338 -0.843 28.048 1.00 68.44 12 ASP B N 1
ATOM 1637 C CA . ASP B 1 16 ? 4.653 -2.133 28.102 1.00 74.99 12 ASP B CA 1
ATOM 1638 C C . ASP B 1 16 ? 5.645 -3.291 28.185 1.00 77.32 12 ASP B C 1
ATOM 1639 O O . ASP B 1 16 ? 6.115 -3.795 27.163 1.00 78.17 12 ASP B O 1
ATOM 1644 N N . PRO B 1 20 ? 6.939 -4.107 23.630 1.00 37.24 16 PRO B N 1
ATOM 1645 C CA . PRO B 1 20 ? 8.078 -3.183 23.681 1.00 34.54 16 PRO B CA 1
ATOM 1646 C C . PRO B 1 20 ? 7.931 -2.064 22.650 1.00 25.46 16 PRO B C 1
ATOM 1647 O O . PRO B 1 20 ? 7.132 -2.202 21.723 1.00 25.25 16 PRO B O 1
ATOM 1651 N N . PRO B 1 21 ? 8.680 -0.966 22.819 1.00 32.72 17 PRO B N 1
ATOM 1652 C CA . PRO B 1 21 ? 8.479 0.266 22.037 1.00 30.47 17 PRO B CA 1
ATOM 1653 C C . PRO B 1 21 ? 8.488 0.068 20.514 1.00 28.12 17 PRO B C 1
ATOM 1654 O O . PRO B 1 21 ? 7.585 0.563 19.839 1.00 27.33 17 PRO B O 1
ATOM 1658 N N . ALA B 1 22 ? 9.492 -0.626 19.983 1.00 24.93 18 ALA B N 1
ATOM 1659 C CA . ALA B 1 22 ? 9.585 -0.839 18.543 1.00 29.64 18 ALA B CA 1
ATOM 1660 C C . ALA B 1 22 ? 8.340 -1.545 18.015 1.00 27.37 18 ALA B C 1
ATOM 1661 O O . ALA B 1 22 ? 7.768 -1.137 17.009 1.00 26.76 18 ALA B O 1
ATOM 1663 N N . GLN B 1 23 ? 7.918 -2.597 18.710 1.00 25.60 19 GLN B N 1
ATOM 1664 C CA . GLN B 1 23 ? 6.771 -3.387 18.284 1.00 25.18 19 GLN B CA 1
ATOM 1665 C C . GLN B 1 23 ? 5.489 -2.559 18.350 1.00 23.11 19 GLN B C 1
ATOM 1666 O O . GLN B 1 23 ? 4.617 -2.665 17.489 1.00 20.52 19 GLN B O 1
ATOM 1672 N N . LEU B 1 24 ? 5.384 -1.728 19.379 1.00 19.23 20 LEU B N 1
ATOM 1673 C CA . LEU B 1 24 ? 4.197 -0.892 19.561 1.00 21.69 20 LEU B CA 1
ATOM 1674 C C . LEU B 1 24 ? 4.081 0.161 18.453 1.00 17.40 20 LEU B C 1
ATOM 1675 O O . LEU B 1 24 ? 2.986 0.445 17.951 1.00 15.76 20 LEU B O 1
ATOM 1680 N N . MET B 1 25 ? 5.217 0.738 18.074 1.00 18.62 21 MET B N 1
ATOM 1681 C CA . MET B 1 25 ? 5.211 1.710 16.993 1.00 20.08 21 MET B CA 1
ATOM 1682 C C . MET B 1 25 ? 4.743 1.047 15.696 1.00 21.56 21 MET B C 1
ATOM 1683 O O . MET B 1 25 ? 3.993 1.646 14.929 1.00 17.11 21 MET B O 1
ATOM 1688 N N . CYS B 1 26 ? 5.160 -0.196 15.464 1.00 20.83 22 CYS B N 1
ATOM 1689 C CA . CYS B 1 26 ? 4.732 -0.911 14.272 1.00 21.16 22 CYS B CA 1
ATOM 1690 C C . CYS B 1 26 ? 3.223 -1.112 14.257 1.00 17.89 22 CYS B C 1
ATOM 1691 O O . CYS B 1 26 ? 2.587 -0.898 13.231 1.00 19.42 22 CYS B O 1
ATOM 1694 N N . VAL B 1 27 ? 2.651 -1.519 15.388 1.00 16.26 23 VAL B N 1
ATOM 1695 C CA . VAL B 1 27 ? 1.207 -1.698 15.469 1.00 14.30 23 VAL B CA 1
ATOM 1696 C C . VAL B 1 27 ? 0.490 -0.393 15.190 1.00 15.48 23 VAL B C 1
ATOM 1697 O O . VAL B 1 27 ? -0.467 -0.351 14.410 1.00 17.18 23 VAL B O 1
ATOM 1701 N N . LEU B 1 28 ? 0.950 0.666 15.850 1.00 18.75 24 LEU B N 1
ATOM 1702 C CA . LEU B 1 28 ? 0.368 1.994 15.672 1.00 13.35 24 LEU B CA 1
ATOM 1703 C C . LEU B 1 28 ? 0.440 2.441 14.210 1.00 16.14 24 LEU B C 1
ATOM 1704 O O . LEU B 1 28 ? -0.537 2.949 13.650 1.00 18.81 24 LEU B O 1
ATOM 1709 N N . PHE B 1 29 ? 1.610 2.272 13.602 1.00 13.33 25 PHE B N 1
ATOM 1710 C CA . PHE B 1 29 ? 1.802 2.685 12.209 1.00 16.09 25 PHE B CA 1
ATOM 1711 C C . PHE B 1 29 ? 0.913 1.867 11.268 1.00 16.95 25 PHE B C 1
ATOM 1712 O O . PHE B 1 29 ? 0.371 2.399 10.292 1.00 14.96 25 PHE B O 1
ATOM 1720 N N . GLY B 1 30 ? 0.734 0.583 11.574 1.00 13.18 26 GLY B N 1
ATOM 1721 C CA . GLY B 1 30 ? -0.168 -0.261 10.797 1.00 13.71 26 GLY B CA 1
ATOM 1722 C C . GLY B 1 30 ? -1.634 0.128 10.920 1.00 17.33 26 GLY B C 1
ATOM 1723 O O . GLY B 1 30 ? -2.396 0.068 9.947 1.00 16.95 26 GLY B O 1
ATOM 1724 N N . LYS B 1 31 ? -2.045 0.497 12.129 1.00 17.86 27 LYS B N 1
ATOM 1725 C CA . LYS B 1 31 ? -3.410 0.958 12.347 1.00 17.39 27 LYS B CA 1
ATOM 1726 C C . LYS B 1 31 ? -3.648 2.241 11.581 1.00 16.62 27 LYS B C 1
ATOM 1727 O O . LYS B 1 31 ? -4.719 2.436 11.009 1.00 16.39 27 LYS B O 1
ATOM 1733 N N . LEU B 1 32 ? -2.659 3.130 11.587 1.00 11.45 28 LEU B N 1
ATOM 1734 C CA . LEU B 1 32 ? -2.793 4.365 10.818 1.00 14.02 28 LEU B CA 1
ATOM 1735 C C . LEU B 1 32 ? -2.971 4.057 9.332 1.00 15.30 28 LEU B C 1
ATOM 1736 O O . LEU B 1 32 ? -3.833 4.636 8.656 1.00 14.93 28 LEU B O 1
ATOM 1741 N N . HIS B 1 33 ? -2.154 3.139 8.818 1.00 17.65 29 HIS B N 1
ATOM 1742 C CA . HIS B 1 33 ? -2.271 2.722 7.419 1.00 16.27 29 HIS B CA 1
ATOM 1743 C C . HIS B 1 33 ? -3.682 2.224 7.068 1.00 15.33 29 HIS B C 1
ATOM 1744 O O . HIS B 1 33 ? -4.247 2.595 6.027 1.00 17.30 29 HIS B O 1
ATOM 1751 N N . GLN B 1 34 ? -4.254 1.392 7.938 1.00 16.08 30 GLN B N 1
ATOM 1752 C CA . GLN B 1 34 ? -5.617 0.901 7.732 1.00 17.66 30 GLN B CA 1
ATOM 1753 C C . GLN B 1 34 ? -6.592 2.059 7.634 1.00 16.90 30 GLN B C 1
ATOM 1754 O O . GLN B 1 34 ? -7.490 2.077 6.785 1.00 19.00 30 GLN B O 1
ATOM 1760 N N . ALA B 1 35 ? -6.440 3.013 8.540 1.00 17.45 31 ALA B N 1
ATOM 1761 C CA . ALA B 1 35 ? -7.323 4.164 8.574 1.00 19.39 31 ALA B CA 1
ATOM 1762 C C . ALA B 1 35 ? -7.177 5.007 7.318 1.00 20.22 31 ALA B C 1
ATOM 1763 O O . ALA B 1 35 ? -8.162 5.516 6.793 1.00 19.19 31 ALA B O 1
ATOM 1765 N N . LEU B 1 36 ? -5.946 5.186 6.845 1.00 14.98 32 LEU B N 1
ATOM 1766 C CA . LEU B 1 36 ? -5.738 5.988 5.636 1.00 12.28 32 LEU B CA 1
ATOM 1767 C C . LEU B 1 36 ? -6.297 5.297 4.408 1.00 14.36 32 LEU B C 1
ATOM 1768 O O . LEU B 1 36 ? -6.868 5.937 3.525 1.00 18.73 32 LEU B O 1
ATOM 1773 N N . VAL B 1 37 ? -6.116 3.986 4.337 1.00 16.35 33 VAL B N 1
ATOM 1774 C CA . VAL B 1 37 ? -6.657 3.218 3.222 1.00 17.04 33 VAL B CA 1
ATOM 1775 C C . VAL B 1 37 ? -8.172 3.330 3.183 1.00 21.91 33 VAL B C 1
ATOM 1776 O O . VAL B 1 37 ? -8.777 3.486 2.115 1.00 21.63 33 VAL B O 1
ATOM 1780 N N . ALA B 1 38 ? -8.782 3.252 4.358 1.00 21.22 34 ALA B N 1
ATOM 1781 C CA . ALA B 1 38 ? -10.233 3.337 4.455 1.00 23.66 34 ALA B CA 1
ATOM 1782 C C . ALA B 1 38 ? -10.719 4.697 3.967 1.00 23.74 34 ALA B C 1
ATOM 1783 O O . ALA B 1 38 ? -11.687 4.783 3.209 1.00 25.23 34 ALA B O 1
ATOM 1785 N N . GLN B 1 39 ? -10.037 5.760 4.384 1.00 24.21 35 GLN B N 1
ATOM 1786 C CA . GLN B 1 39 ? -10.416 7.112 3.962 1.00 24.92 35 GLN B CA 1
ATOM 1787 C C . GLN B 1 39 ? -10.078 7.423 2.492 1.00 24.00 35 GLN B C 1
ATOM 1788 O O . GLN B 1 39 ? -10.764 8.212 1.852 1.00 25.57 35 GLN B O 1
ATOM 1794 N N . GLY B 1 40 ? -9.022 6.807 1.972 1.00 17.75 36 GLY B N 1
ATOM 1795 C CA . GLY B 1 40 ? -8.722 6.850 0.548 1.00 19.05 36 GLY B CA 1
ATOM 1796 C C . GLY B 1 40 ? -8.047 8.112 0.047 1.00 19.60 36 GLY B C 1
ATOM 1797 O O . GLY B 1 40 ? -7.851 8.282 -1.162 1.00 22.39 36 GLY B O 1
ATOM 1798 N N . GLY B 1 41 ? -7.679 8.997 0.964 1.00 17.93 37 GLY B N 1
ATOM 1799 C CA . GLY B 1 41 ? -7.119 10.282 0.568 1.00 20.31 37 GLY B CA 1
ATOM 1800 C C . GLY B 1 41 ? -5.612 10.256 0.355 1.00 17.14 37 GLY B C 1
ATOM 1801 O O . GLY B 1 41 ? -4.982 9.204 0.460 1.00 14.65 37 GLY B O 1
ATOM 1802 N N . ASP B 1 42 ? -5.035 11.414 0.042 1.00 15.46 38 ASP B N 1
ATOM 1803 C CA . ASP B 1 42 ? -3.577 11.511 -0.107 1.00 12.55 38 ASP B CA 1
ATOM 1804 C C . ASP B 1 42 ? -3.012 12.782 0.539 1.00 11.33 38 ASP B C 1
ATOM 1805 O O . ASP B 1 42 ? -1.974 13.306 0.112 1.00 12.04 38 ASP B O 1
ATOM 1810 N N . ARG B 1 43 ? -3.679 13.256 1.588 1.00 11.46 39 ARG B N 1
ATOM 1811 C CA . ARG B 1 43 ? -3.293 14.514 2.219 1.00 10.26 39 ARG B CA 1
ATOM 1812 C C . ARG B 1 43 ? -3.073 14.360 3.729 1.00 14.85 39 ARG B C 1
ATOM 1813 O O . ARG B 1 43 ? -3.204 15.322 4.486 1.00 13.65 39 ARG B O 1
ATOM 1821 N N . ILE B 1 44 ? -2.730 13.156 4.175 1.00 12.41 40 ILE B N 1
ATOM 1822 C CA . ILE B 1 44 ? -2.331 12.987 5.574 1.00 9.24 40 ILE B CA 1
ATOM 1823 C C . ILE B 1 44 ? -0.886 12.508 5.657 1.00 11.55 40 ILE B C 1
ATOM 1824 O O . ILE B 1 44 ? -0.532 11.483 5.064 1.00 11.99 40 ILE B O 1
ATOM 1829 N N . GLY B 1 45 ? -0.052 13.257 6.375 1.00 8.66 41 GLY B N 1
ATOM 1830 C CA . GLY B 1 45 ? 1.375 12.939 6.414 1.00 7.47 41 GLY B CA 1
ATOM 1831 C C . GLY B 1 45 ? 1.819 12.553 7.804 1.00 12.30 41 GLY B C 1
ATOM 1832 O O . GLY B 1 45 ? 1.128 12.846 8.766 1.00 11.81 41 GLY B O 1
ATOM 1833 N N . VAL B 1 46 ? 2.968 11.891 7.909 1.00 8.87 42 VAL B N 1
ATOM 1834 C CA . VAL B 1 46 ? 3.548 11.612 9.217 1.00 11.99 42 VAL B CA 1
ATOM 1835 C C . VAL B 1 46 ? 4.955 12.154 9.335 1.00 11.43 42 VAL B C 1
ATOM 1836 O O . VAL B 1 46 ? 5.652 12.370 8.337 1.00 11.81 42 VAL B O 1
ATOM 1840 N N . SER B 1 47 ? 5.378 12.366 10.574 1.00 10.06 43 SER B N 1
ATOM 1841 C CA . SER B 1 47 ? 6.796 12.555 10.856 1.00 12.17 43 SER B CA 1
ATOM 1842 C C . SER B 1 47 ? 7.090 11.952 12.231 1.00 11.13 43 SER B C 1
ATOM 1843 O O . SER B 1 47 ? 6.175 11.588 12.979 1.00 12.46 43 SER B O 1
ATOM 1846 N N . PHE B 1 48 ? 8.370 11.820 12.550 1.00 9.57 44 PHE B N 1
ATOM 1847 C CA . PHE B 1 48 ? 8.783 11.194 13.802 1.00 11.23 44 PHE B CA 1
ATOM 1848 C C . PHE B 1 48 ? 9.701 12.174 14.500 1.00 11.14 44 PHE B C 1
ATOM 1849 O O . PHE B 1 48 ? 10.908 12.152 14.288 1.00 15.25 44 PHE B O 1
ATOM 1857 N N . PRO B 1 49 ? 9.126 13.067 15.317 1.00 10.56 45 PRO B N 1
ATOM 1858 C CA . PRO B 1 49 ? 9.907 14.248 15.690 1.00 15.00 45 PRO B CA 1
ATOM 1859 C C . PRO B 1 49 ? 11.003 13.944 16.706 1.00 13.53 45 PRO B C 1
ATOM 1860 O O . PRO B 1 49 ? 11.873 14.782 16.887 1.00 14.97 45 PRO B O 1
ATOM 1864 N N . ASP B 1 50 ? 10.948 12.783 17.344 1.00 12.30 46 ASP B N 1
ATOM 1865 C CA . ASP B 1 50 ? 11.984 12.398 18.309 1.00 13.59 46 ASP B CA 1
ATOM 1866 C C . ASP B 1 50 ? 12.961 11.422 17.667 1.00 16.93 46 ASP B C 1
ATOM 1867 O O . ASP B 1 50 ? 13.669 10.681 18.358 1.00 16.93 46 ASP B O 1
ATOM 1872 N N . LEU B 1 51 ? 12.984 11.454 16.336 1.00 12.40 47 LEU B N 1
ATOM 1873 C CA . LEU B 1 51 ? 13.894 10.683 15.506 1.00 16.38 47 LEU B CA 1
ATOM 1874 C C . LEU B 1 51 ? 15.336 10.759 15.992 1.00 16.11 47 LEU B C 1
ATOM 1875 O O . LEU B 1 51 ? 15.803 11.819 16.408 1.00 18.69 47 LEU B O 1
ATOM 1880 N N . ASP B 1 52 ? 16.043 9.639 15.900 1.00 22.92 48 ASP B N 1
ATOM 1881 C CA . ASP B 1 52 ? 17.494 9.627 16.083 1.00 34.87 48 ASP B CA 1
ATOM 1882 C C . ASP B 1 52 ? 18.090 8.893 14.893 1.00 30.89 48 ASP B C 1
ATOM 1883 O O . ASP B 1 52 ? 18.271 7.675 14.940 1.00 29.40 48 ASP B O 1
ATOM 1888 N N . GLU B 1 53 ? 18.346 9.625 13.811 1.00 32.92 49 GLU B N 1
ATOM 1889 C CA . GLU B 1 53 ? 18.888 9.020 12.597 1.00 45.25 49 GLU B CA 1
ATOM 1890 C C . GLU B 1 53 ? 20.268 8.439 12.918 1.00 50.30 49 GLU B C 1
ATOM 1891 O O . GLU B 1 53 ? 20.742 7.528 12.243 1.00 53.08 49 GLU B O 1
ATOM 1897 N N . SER B 1 54 ? 20.887 8.957 13.979 1.00 52.18 50 SER B N 1
ATOM 1898 C CA . SER B 1 54 ? 22.242 8.568 14.374 1.00 56.67 50 SER B CA 1
ATOM 1899 C C . SER B 1 54 ? 22.289 7.190 15.037 1.00 56.10 50 SER B C 1
ATOM 1900 O O . SER B 1 54 ? 23.351 6.717 15.445 1.00 59.89 50 SER B O 1
ATOM 1903 N N . ARG B 1 55 ? 21.130 6.552 15.142 1.00 50.21 51 ARG B N 1
ATOM 1904 C CA . ARG B 1 55 ? 21.027 5.230 15.740 1.00 43.88 51 ARG B CA 1
ATOM 1905 C C . ARG B 1 55 ? 19.930 4.435 15.038 1.00 34.50 51 ARG B C 1
ATOM 1906 O O . ARG B 1 55 ? 19.535 3.369 15.494 1.00 32.51 51 ARG B O 1
ATOM 1914 N N . SER B 1 56 ? 19.460 4.956 13.908 1.00 29.35 52 SER B N 1
ATOM 1915 C CA . SER B 1 56 ? 18.380 4.317 13.164 1.00 28.92 52 SER B CA 1
ATOM 1916 C C . SER B 1 56 ? 17.178 4.020 14.055 1.00 20.16 52 SER B C 1
ATOM 1917 O O . SER B 1 56 ? 16.608 2.924 14.014 1.00 20.05 52 SER B O 1
ATOM 1920 N N . ARG B 1 57 ? 16.804 5.007 14.865 1.00 20.98 53 ARG B N 1
ATOM 1921 C CA . ARG B 1 57 ? 15.629 4.901 15.729 1.00 23.82 53 ARG B CA 1
ATOM 1922 C C . ARG B 1 57 ? 14.616 5.967 15.358 1.00 17.58 53 ARG B C 1
ATOM 1923 O O . ARG B 1 57 ? 14.990 7.124 15.190 1.00 17.52 53 ARG B O 1
ATOM 1931 N N . LEU B 1 58 ? 13.350 5.574 15.260 1.00 16.72 54 LEU B N 1
ATOM 1932 C CA . LEU B 1 58 ? 12.268 6.508 14.940 1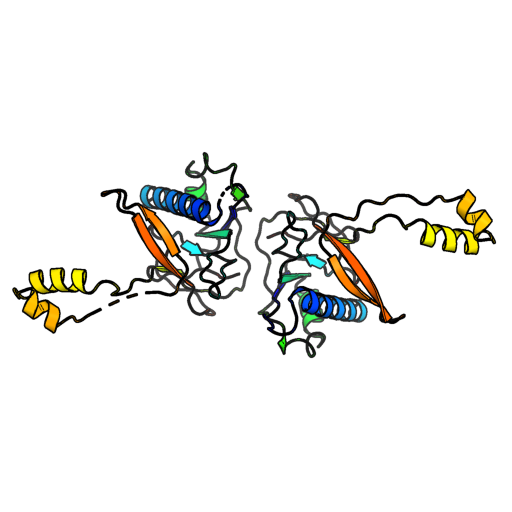.00 18.12 54 LEU B CA 1
ATOM 1933 C C . LEU B 1 58 ? 11.890 7.339 16.162 1.00 18.62 54 LEU B C 1
ATOM 1934 O O . LEU B 1 58 ? 11.355 8.449 16.039 1.00 15.94 54 LEU B O 1
ATOM 1939 N N . GLY B 1 59 ? 12.161 6.797 17.347 1.00 20.53 55 GLY B N 1
ATOM 1940 C CA . GLY B 1 59 ? 11.753 7.463 18.569 1.00 19.36 55 GLY B CA 1
ATOM 1941 C C . GLY B 1 59 ? 10.341 7.038 18.915 1.00 17.37 55 GLY B C 1
ATOM 1942 O O . GLY B 1 59 ? 9.774 6.174 18.252 1.00 19.04 55 GLY B O 1
ATOM 1943 N N . GLU B 1 60 ? 9.768 7.633 19.955 1.00 16.15 56 GLU B N 1
ATOM 1944 C CA . GLU B 1 60 ? 8.506 7.124 20.479 1.00 15.11 56 GLU B CA 1
ATOM 1945 C C . GLU B 1 60 ? 7.345 8.088 20.291 1.00 14.04 56 GLU B C 1
ATOM 1946 O O . GLU B 1 60 ? 6.306 7.953 20.944 1.00 16.93 56 GLU B O 1
ATOM 1952 N N . ARG B 1 61 ? 7.525 9.038 19.379 1.00 12.54 57 ARG B N 1
ATOM 1953 C CA . ARG B 1 61 ? 6.477 10.009 19.069 1.00 14.58 57 ARG B CA 1
ATOM 1954 C C . ARG B 1 61 ? 6.118 9.931 17.593 1.00 13.65 57 ARG B C 1
ATOM 1955 O O . ARG B 1 61 ? 6.992 10.052 16.728 1.00 13.86 57 ARG B O 1
ATOM 1963 N N . LEU B 1 62 ? 4.841 9.696 17.305 1.00 13.12 58 LEU B N 1
ATOM 1964 C CA . LEU B 1 62 ? 4.359 9.785 15.929 1.00 12.16 58 LEU B CA 1
ATOM 1965 C C . LEU B 1 62 ? 3.543 11.055 15.766 1.00 12.54 58 LEU B C 1
ATOM 1966 O O . LEU B 1 62 ? 2.593 11.295 16.521 1.00 14.18 58 LEU B O 1
ATOM 1971 N N . ARG B 1 63 ? 3.910 11.876 14.784 1.00 10.95 59 ARG B N 1
ATOM 1972 C CA . ARG B 1 63 ? 3.147 13.098 14.512 1.00 11.14 59 ARG B CA 1
ATOM 1973 C C . ARG B 1 63 ? 2.344 12.915 13.231 1.00 10.73 59 ARG B C 1
ATOM 1974 O O . ARG B 1 63 ? 2.893 12.505 12.192 1.00 9.58 59 ARG B O 1
ATOM 1982 N N . ILE B 1 64 ? 1.047 13.211 13.307 1.00 10.49 60 ILE B N 1
ATOM 1983 C CA . ILE B 1 64 ? 0.181 13.171 12.131 1.00 9.99 60 ILE B CA 1
ATOM 1984 C C . ILE B 1 64 ? -0.109 14.599 11.665 1.00 13.99 60 ILE B C 1
ATOM 1985 O O . ILE B 1 64 ? -0.440 15.459 12.478 1.00 13.84 60 ILE B O 1
ATOM 1990 N N . HIS B 1 65 ? 0.011 14.836 10.359 1.00 8.56 61 HIS B N 1
ATOM 1991 C CA . HIS B 1 65 ? -0.100 16.181 9.787 1.00 7.20 61 HIS B CA 1
ATOM 1992 C C . HIS B 1 65 ? -1.254 16.213 8.797 1.00 11.19 61 HIS B C 1
ATOM 1993 O O . HIS B 1 65 ? -1.401 15.296 7.990 1.00 11.26 61 HIS B O 1
ATOM 2000 N N . ALA B 1 66 ? -2.080 17.259 8.841 1.00 8.50 62 ALA B N 1
ATOM 2001 C CA . ALA B 1 66 ? -3.172 17.365 7.874 1.00 6.57 62 ALA B CA 1
ATOM 2002 C C . ALA B 1 66 ? -3.818 18.739 7.998 1.00 12.64 62 ALA B C 1
ATOM 2003 O O . ALA B 1 66 ? -3.481 19.492 8.899 1.00 12.71 62 ALA B O 1
ATOM 2005 N N . SER B 1 67 ? -4.719 19.077 7.073 1.00 9.90 63 SER B N 1
ATOM 2006 C CA . SER B 1 67 ? -5.592 20.239 7.266 1.00 10.91 63 SER B CA 1
ATOM 2007 C C . SER B 1 67 ? -6.472 19.998 8.493 1.00 14.20 63 SER B C 1
ATOM 2008 O O . SER B 1 67 ? -6.590 18.870 8.967 1.00 11.08 63 SER B O 1
ATOM 2011 N N . ALA B 1 68 ? -7.101 21.060 8.995 1.00 12.76 64 ALA B N 1
ATOM 2012 C CA . ALA B 1 68 ? -8.010 20.934 10.127 1.00 13.00 64 ALA B CA 1
ATOM 2013 C C . ALA B 1 68 ? -9.101 19.927 9.823 1.00 15.03 64 ALA B C 1
ATOM 2014 O O . ALA B 1 68 ? -9.362 19.015 10.614 1.00 14.78 64 ALA B O 1
ATOM 2016 N N . ASP B 1 69 ? -9.739 20.091 8.667 1.00 13.06 65 ASP B N 1
ATOM 2017 C CA . ASP B 1 69 ? -10.839 19.213 8.287 1.00 14.28 65 ASP B CA 1
ATOM 2018 C C . ASP B 1 69 ? -10.405 17.752 8.119 1.00 12.74 65 ASP B C 1
ATOM 2019 O O . ASP B 1 69 ? -11.135 16.837 8.499 1.00 13.49 65 ASP B O 1
ATOM 2024 N N . ASP B 1 70 ? -9.251 17.525 7.495 1.00 10.95 66 ASP B N 1
ATOM 2025 C CA . ASP B 1 70 ? -8.798 16.147 7.253 1.00 12.05 66 ASP B CA 1
ATOM 2026 C C . ASP B 1 70 ? -8.360 15.457 8.542 1.00 11.63 66 ASP B C 1
ATOM 2027 O O . ASP B 1 70 ? -8.573 14.257 8.725 1.00 12.83 66 ASP B O 1
ATOM 2032 N N . LEU B 1 71 ? -7.725 16.207 9.437 1.00 11.14 67 LEU B N 1
ATOM 2033 C CA . LEU B 1 71 ? -7.335 15.621 10.716 1.00 9.87 67 LEU B CA 1
ATOM 2034 C C . LEU B 1 71 ? -8.598 15.274 11.509 1.00 12.80 67 LEU B C 1
ATOM 2035 O O . LEU B 1 71 ? -8.678 14.217 12.115 1.00 14.12 67 LEU B O 1
ATOM 2040 N N . ARG B 1 72 ? -9.573 16.175 11.508 1.00 12.05 68 ARG B N 1
ATOM 2041 C CA . ARG B 1 72 ? -10.799 15.943 12.282 1.00 16.16 68 ARG B CA 1
ATOM 2042 C C . ARG B 1 72 ? -11.486 14.675 11.770 1.00 19.27 68 ARG B C 1
ATOM 2043 O O . ARG B 1 72 ? -11.912 13.822 12.556 1.00 18.62 68 ARG B O 1
ATOM 2051 N N . ALA B 1 73 ? -11.572 14.542 10.450 1.00 16.67 69 ALA B N 1
ATOM 2052 C CA . ALA B 1 73 ? -12.184 13.356 9.840 1.00 17.58 69 ALA B CA 1
ATOM 2053 C C . ALA B 1 73 ? -11.430 12.085 10.200 1.00 17.11 69 ALA B C 1
ATOM 2054 O O . ALA B 1 73 ? -12.032 11.065 10.547 1.00 15.64 69 ALA B O 1
ATOM 2056 N N . LEU B 1 74 ? -10.104 12.131 10.126 1.00 12.90 70 LEU B N 1
ATOM 2057 C CA . LEU B 1 74 ? -9.321 10.966 10.506 1.00 16.46 70 LEU B CA 1
ATOM 2058 C C . LEU B 1 74 ? -9.563 10.575 11.970 1.00 15.94 70 LEU B C 1
ATOM 2059 O O . LEU B 1 74 ? -9.678 9.392 12.291 1.00 18.10 70 LEU B O 1
ATOM 2064 N N . LEU B 1 75 ? -9.629 11.564 12.858 1.00 12.67 71 LEU B N 1
ATOM 2065 C CA . LEU B 1 75 ? -9.685 11.276 14.291 1.00 16.19 71 LEU B CA 1
ATOM 2066 C C . LEU B 1 75 ? -11.080 10.846 14.735 1.00 18.26 71 LEU B C 1
ATOM 2067 O O . LEU B 1 75 ? -11.246 10.251 15.798 1.00 18.55 71 LEU B O 1
ATOM 2072 N N . ALA B 1 76 ? -12.066 11.155 13.910 1.00 16.12 72 ALA B N 1
ATOM 2073 C CA . ALA B 1 76 ? -13.453 10.801 14.194 1.00 20.30 72 ALA B CA 1
ATOM 2074 C C . ALA B 1 76 ? -13.676 9.296 14.124 1.00 26.22 72 ALA B C 1
ATOM 2075 O O . ALA B 1 76 ? -14.582 8.765 14.768 1.00 35.78 72 ALA B O 1
ATOM 2077 N N . ARG B 1 77 ? -12.846 8.607 13.350 1.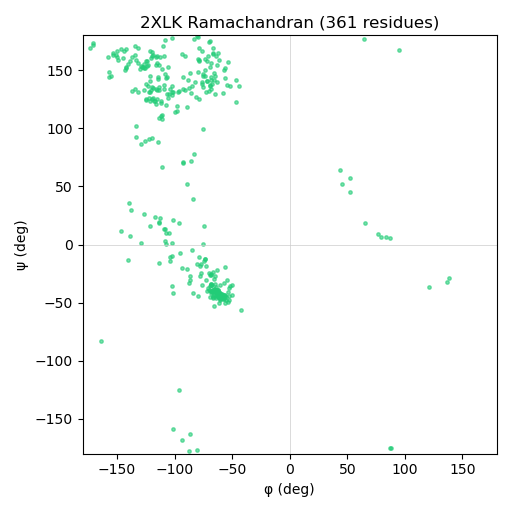00 24.54 73 ARG B N 1
ATOM 2078 C CA . ARG B 1 77 ? -12.958 7.159 13.208 1.00 25.15 73 ARG B CA 1
ATOM 2079 C C . ARG B 1 77 ? -12.328 6.478 14.420 1.00 20.98 73 ARG B C 1
ATOM 2080 O O . ARG B 1 77 ? -11.394 6.998 15.008 1.00 24.00 73 ARG B O 1
ATOM 2088 N N . PRO B 1 78 ? -12.849 5.310 14.805 1.00 24.30 74 PRO B N 1
ATOM 2089 C CA . PRO B 1 78 ? -12.362 4.606 15.994 1.00 24.21 74 PRO B CA 1
ATOM 2090 C C . PRO B 1 78 ? -11.126 3.744 15.736 1.00 28.59 74 PRO B C 1
ATOM 2091 O O . PRO B 1 78 ? -11.030 2.650 16.279 1.00 31.16 74 PRO B O 1
ATOM 2095 N N . TRP B 1 79 ? -10.190 4.218 14.924 1.00 28.73 75 TRP B N 1
ATOM 2096 C CA . TRP B 1 79 ? -9.083 3.363 14.499 1.00 26.73 75 TRP B CA 1
ATOM 2097 C C . TRP B 1 79 ? -8.050 3.112 15.593 1.00 29.96 75 TRP B C 1
ATOM 2098 O O . TRP B 1 79 ? -7.198 2.233 15.456 1.00 31.52 75 TRP B O 1
ATOM 2109 N N . LEU B 1 80 ? -8.130 3.877 16.676 1.00 26.75 76 LEU B N 1
ATOM 2110 C CA . LEU B 1 80 ? -7.159 3.774 17.763 1.00 35.34 76 LEU B CA 1
ATOM 2111 C C . LEU B 1 80 ? -7.683 3.007 18.971 1.00 46.64 76 LEU B C 1
ATOM 2112 O O . LEU B 1 80 ? -6.926 2.298 19.637 1.00 48.90 76 LEU B O 1
ATOM 2117 N N . GLU B 1 81 ? -8.971 3.163 19.262 1.00 51.91 77 GLU B N 1
ATOM 2118 C CA . GLU B 1 81 ? -9.583 2.438 20.369 1.00 57.92 77 GLU B CA 1
ATOM 2119 C C . GLU B 1 81 ? -9.174 0.969 20.310 1.00 55.19 77 GLU B C 1
ATOM 2120 O O . GLU B 1 81 ? -9.396 0.287 19.309 1.00 56.06 77 GLU B O 1
ATOM 2126 N N . GLY B 1 82 ? -8.560 0.493 21.387 1.00 51.20 78 GLY B N 1
ATOM 2127 C CA . GLY B 1 82 ? -7.951 -0.822 21.396 1.00 47.74 78 GLY B CA 1
ATOM 2128 C C . GLY B 1 82 ? -6.474 -0.683 21.702 1.00 45.05 78 GLY B C 1
ATOM 2129 O O . GLY B 1 82 ? -5.884 -1.509 22.389 1.00 49.22 78 GLY B O 1
ATOM 2130 N N . LEU B 1 83 ? -5.876 0.379 21.177 1.00 40.78 79 LEU B N 1
ATOM 2131 C CA . LEU B 1 83 ? -4.488 0.705 21.465 1.00 37.42 79 LEU B CA 1
ATOM 2132 C C . LEU B 1 83 ? -4.442 1.862 22.441 1.00 33.07 79 LEU B C 1
ATOM 2133 O O . LEU B 1 83 ? -3.397 2.161 23.017 1.00 33.48 79 LEU B O 1
ATOM 2138 N N . ARG B 1 84 ? -5.579 2.521 22.611 1.00 34.70 80 ARG B N 1
ATOM 2139 C CA . ARG B 1 84 ? -5.630 3.792 23.326 1.00 40.28 80 ARG B CA 1
ATOM 2140 C C . ARG B 1 84 ? -4.932 3.758 24.684 1.00 36.94 80 ARG B C 1
ATOM 2141 O O . ARG B 1 84 ? -4.318 4.742 25.096 1.00 36.86 80 ARG B O 1
ATOM 2149 N N . ASP B 1 85 ? -5.011 2.620 25.370 1.00 35.06 81 ASP B N 1
ATOM 2150 C CA . ASP B 1 85 ? -4.430 2.491 26.707 1.00 38.61 81 ASP B CA 1
ATOM 2151 C C . ASP B 1 85 ? -2.904 2.407 26.709 1.00 32.82 81 ASP B C 1
ATOM 2152 O O . ASP B 1 85 ? -2.272 2.515 27.762 1.00 34.91 81 ASP B O 1
ATOM 2157 N N . HIS B 1 86 ? -2.315 2.211 25.533 1.00 25.50 82 HIS B N 1
ATOM 2158 C CA . HIS B 1 86 ? -0.865 2.143 25.417 1.00 25.95 82 HIS B CA 1
ATOM 2159 C C . HIS B 1 86 ? -0.301 3.379 24.719 1.00 23.37 82 HIS B C 1
ATOM 2160 O O . HIS B 1 86 ? 0.862 3.386 24.319 1.00 22.66 82 HIS B O 1
ATOM 2167 N N . LEU B 1 87 ? -1.134 4.410 24.586 1.00 19.22 83 LEU B N 1
ATOM 2168 C CA . LEU B 1 87 ? -0.742 5.673 23.955 1.00 22.76 83 LEU B CA 1
ATOM 2169 C C . LEU B 1 87 ? -1.067 6.880 24.829 1.00 23.42 83 LEU B C 1
ATOM 2170 O O . LEU B 1 87 ? -1.980 6.836 25.655 1.00 27.43 83 LEU B O 1
ATOM 2175 N N . GLN B 1 88 ? -0.308 7.956 24.654 1.00 18.98 84 GLN B N 1
ATOM 2176 C CA . GLN B 1 88 ? -0.614 9.225 25.304 1.00 22.68 84 GLN B CA 1
ATOM 2177 C C . GLN B 1 88 ? -0.765 10.278 24.211 1.00 19.58 84 GLN B C 1
ATOM 2178 O O . GLN B 1 88 ? 0.019 10.305 23.257 1.00 18.46 84 GLN B O 1
ATOM 2184 N N . PHE B 1 89 ? -1.789 11.115 24.335 1.00 20.16 85 PHE B N 1
ATOM 2185 C CA . PHE B 1 89 ? -2.183 12.002 23.242 1.00 19.37 85 PHE B CA 1
ATOM 2186 C C . PHE B 1 89 ? -1.979 13.473 23.573 1.00 21.94 85 PHE B C 1
ATOM 2187 O O . PHE B 1 89 ? -2.220 13.894 24.694 1.00 23.64 85 PHE B O 1
ATOM 2195 N N . GLY B 1 90 ? -1.548 14.259 22.590 1.00 18.21 86 GLY B N 1
ATOM 2196 C CA . GLY B 1 90 ? -1.622 15.696 22.714 1.00 16.58 86 GLY B CA 1
ATOM 2197 C C . GLY B 1 90 ? -2.997 16.133 22.244 1.00 17.02 86 GLY B C 1
ATOM 2198 O O . GLY B 1 90 ? -3.907 15.324 22.163 1.00 19.72 86 GLY B O 1
ATOM 2199 N N . GLU B 1 91 ? -3.159 17.413 21.947 1.00 18.24 87 GLU B N 1
ATOM 2200 C CA . GLU B 1 91 ? -4.407 17.882 21.358 1.00 19.47 87 GLU B CA 1
ATOM 2201 C C . GLU B 1 91 ? -4.161 18.219 19.897 1.00 19.44 87 GLU B C 1
ATOM 2202 O O . GLU B 1 91 ? -3.097 18.721 19.550 1.00 20.25 87 GLU B O 1
ATOM 2208 N N . PRO B 1 92 ? -5.142 17.947 19.035 1.00 15.64 88 PRO B N 1
ATOM 2209 C CA . PRO B 1 92 ? -5.032 18.412 17.647 1.00 14.32 88 PRO B CA 1
ATOM 2210 C C . PRO B 1 92 ? -4.880 19.927 17.659 1.00 17.96 88 PRO B C 1
ATOM 2211 O O . PRO B 1 92 ? -5.652 20.600 18.338 1.00 17.94 88 PRO B O 1
ATOM 2215 N N . ALA B 1 93 ? -3.898 20.460 16.940 1.00 11.61 89 ALA B N 1
ATOM 2216 C CA . ALA B 1 93 ? -3.567 21.872 17.064 1.00 13.29 89 ALA B CA 1
ATOM 2217 C C . ALA B 1 93 ? -3.013 22.406 15.757 1.00 15.45 89 ALA B C 1
ATOM 2218 O O . ALA B 1 93 ? -2.568 21.638 14.894 1.00 12.84 89 ALA B O 1
ATOM 2220 N N . VAL B 1 94 ? -3.034 23.729 15.622 1.00 12.89 90 VAL B N 1
ATOM 2221 C CA . VAL B 1 94 ? -2.332 24.395 14.549 1.00 12.26 90 VAL B CA 1
ATOM 2222 C C . VAL B 1 94 ? -0.849 24.286 14.898 1.00 14.01 90 VAL B C 1
ATOM 2223 O O . VAL B 1 94 ? -0.473 24.394 16.074 1.00 11.83 90 VAL B O 1
ATOM 2227 N N . VAL B 1 95 ? -0.015 24.060 13.888 1.00 12.60 91 VAL B N 1
ATOM 2228 C CA . VAL B 1 95 ? 1.439 23.965 14.083 1.00 9.67 91 VAL B CA 1
ATOM 2229 C C . VAL B 1 95 ? 2.017 25.308 14.476 1.00 10.95 91 VAL B C 1
ATOM 2230 O O . VAL B 1 95 ? 1.423 26.352 14.206 1.00 12.77 91 VAL B O 1
ATOM 2234 N N . PRO B 1 96 ? 3.180 25.294 15.140 1.00 10.81 92 PRO B N 1
ATOM 2235 C CA . PRO B 1 96 ? 3.871 26.555 15.392 1.00 10.35 92 PRO B CA 1
ATOM 2236 C C . PRO B 1 96 ? 4.272 27.155 14.060 1.00 16.09 92 PRO B C 1
ATOM 2237 O O . PRO B 1 96 ? 4.303 26.460 13.033 1.00 14.40 92 PRO B O 1
ATOM 2241 N N . HIS B 1 97 ? 4.582 28.441 14.055 1.00 15.40 93 HIS B N 1
ATOM 2242 C CA . HIS B 1 97 ? 5.122 29.026 12.843 1.00 22.06 93 HIS B CA 1
ATOM 2243 C C . HIS B 1 97 ? 5.908 30.269 13.168 1.00 16.47 93 HIS B C 1
ATOM 2244 O O . HIS B 1 97 ? 5.603 30.979 14.133 1.00 14.48 93 HIS B O 1
ATOM 2251 N N . PRO B 1 98 ? 6.945 30.529 12.367 1.00 14.27 94 PRO B N 1
ATOM 2252 C CA . PRO B 1 98 ? 7.323 29.664 11.240 1.00 16.60 94 PRO B CA 1
ATOM 2253 C C . PRO B 1 98 ? 8.112 28.434 11.691 1.00 15.94 94 PRO B C 1
ATOM 2254 O O . PRO B 1 98 ? 8.687 28.422 12.777 1.00 16.51 94 PRO B O 1
ATOM 2258 N N . THR B 1 99 ? 8.144 27.404 10.849 1.00 12.84 95 THR B N 1
ATOM 2259 C CA . THR B 1 99 ? 9.030 26.276 11.078 1.00 14.07 95 THR B CA 1
ATOM 2260 C C . THR B 1 99 ? 9.648 25.921 9.737 1.00 11.57 95 THR B C 1
ATOM 2261 O O . THR B 1 99 ? 9.113 26.307 8.701 1.00 13.36 95 THR B O 1
ATOM 2265 N N . PRO B 1 100 ? 10.758 25.178 9.763 1.00 12.64 96 PRO B N 1
ATOM 2266 C CA . PRO B 1 100 ? 11.187 24.569 8.503 1.00 14.23 96 PRO B CA 1
ATOM 2267 C C . PRO B 1 100 ? 10.229 23.447 8.094 1.00 14.00 96 PRO B C 1
ATOM 2268 O O . PRO B 1 100 ? 9.282 23.106 8.833 1.00 12.20 96 PRO B O 1
ATOM 2272 N N . TYR B 1 101 ? 10.467 22.900 6.904 1.00 12.08 97 TYR B N 1
ATOM 2273 C CA . TYR B 1 101 ? 9.707 21.779 6.364 1.00 11.23 97 TYR B CA 1
ATOM 2274 C C . TYR B 1 101 ? 10.680 20.702 5.955 1.00 12.11 97 TYR B C 1
ATOM 2275 O O . TYR B 1 101 ? 11.837 20.983 5.626 1.00 13.79 97 TYR B O 1
ATOM 2284 N N . ARG B 1 102 ? 10.226 19.458 5.978 1.00 9.23 98 ARG B N 1
ATOM 2285 C CA . ARG B 1 102 ? 11.067 18.399 5.432 1.00 14.94 98 ARG B CA 1
ATOM 2286 C C . ARG B 1 102 ? 10.228 17.275 4.879 1.00 14.35 98 ARG B C 1
ATOM 2287 O O . ARG B 1 102 ? 9.026 17.176 5.155 1.00 11.90 98 ARG B O 1
ATOM 2295 N N . GLN B 1 103 ? 10.881 16.408 4.116 1.00 12.16 99 GLN B N 1
ATOM 2296 C CA . GLN B 1 103 ? 10.211 15.326 3.438 1.00 11.53 99 GLN B CA 1
ATOM 2297 C C . GLN B 1 103 ? 10.441 14.037 4.210 1.00 13.26 99 GLN B C 1
ATOM 2298 O O . GLN B 1 103 ? 11.569 13.712 4.555 1.00 14.25 99 GLN B O 1
ATOM 2304 N N . VAL B 1 104 ? 9.364 13.300 4.455 1.00 10.26 100 VAL B N 1
ATOM 2305 C CA . VAL B 1 104 ? 9.460 12.031 5.160 1.00 9.36 100 VAL B CA 1
ATOM 2306 C C . VAL B 1 104 ? 9.088 10.953 4.148 1.00 10.77 100 VAL B C 1
ATOM 2307 O O . VAL B 1 104 ? 7.936 10.852 3.731 1.00 12.73 100 VAL B O 1
ATOM 2311 N N . SER B 1 105 ? 10.086 10.187 3.719 1.00 11.40 101 SER B N 1
ATOM 2312 C CA . SER B 1 105 ? 9.933 9.340 2.544 1.00 12.69 101 SER B CA 1
ATOM 2313 C C . SER B 1 105 ? 10.180 7.885 2.858 1.00 11.68 101 SER B C 1
ATOM 2314 O O . SER B 1 105 ? 11.052 7.564 3.661 1.00 12.59 101 SER B O 1
ATOM 2317 N N . ARG B 1 106 ? 9.433 7.009 2.194 1.00 11.27 102 ARG B N 1
ATOM 2318 C CA . ARG B 1 106 ? 9.855 5.622 2.096 1.00 12.48 102 ARG B CA 1
ATOM 2319 C C . ARG B 1 106 ? 11.100 5.540 1.197 1.00 15.01 102 ARG B C 1
ATOM 2320 O O . ARG B 1 106 ? 11.170 6.204 0.155 1.00 15.72 102 ARG B O 1
ATOM 2328 N N . VAL B 1 107 ? 12.089 4.746 1.605 1.00 11.89 103 VAL B N 1
ATOM 2329 C CA . VAL B 1 107 ? 13.271 4.527 0.767 1.00 13.23 103 VAL B CA 1
ATOM 2330 C C . VAL B 1 107 ? 13.401 3.046 0.462 1.00 12.50 103 VAL B C 1
ATOM 2331 O O . VAL B 1 107 ? 13.280 2.202 1.351 1.00 13.04 103 VAL B O 1
ATOM 2335 N N . GLN B 1 108 ? 13.638 2.731 -0.805 1.00 16.35 104 GLN B N 1
ATOM 2336 C CA . GLN B 1 108 ? 13.868 1.355 -1.199 1.00 21.86 104 GLN B CA 1
ATOM 2337 C C . GLN B 1 108 ? 15.214 1.241 -1.912 1.00 23.44 104 GLN B C 1
ATOM 2338 O O . GLN B 1 108 ? 15.708 2.209 -2.478 1.00 25.38 104 GLN B O 1
ATOM 2344 N N . ALA B 1 109 ? 15.809 0.062 -1.860 1.00 23.03 105 ALA B N 1
ATOM 2345 C CA . ALA B 1 109 ? 17.111 -0.153 -2.484 1.00 21.88 105 ALA B CA 1
ATOM 2346 C C . ALA B 1 109 ? 17.106 -1.440 -3.270 1.00 24.01 105 ALA B C 1
ATOM 2347 O O . ALA B 1 109 ? 16.229 -2.290 -3.090 1.00 25.54 105 ALA B O 1
ATOM 2349 N N . LYS B 1 110 ? 18.085 -1.580 -4.156 1.00 21.20 106 LYS B N 1
ATOM 2350 C CA . LYS B 1 110 ? 18.276 -2.845 -4.850 1.00 23.92 106 LYS B CA 1
ATOM 2351 C C . LYS B 1 110 ? 19.093 -3.754 -3.943 1.00 25.33 106 LYS B C 1
ATOM 2352 O O . LYS B 1 110 ? 20.306 -3.918 -4.109 1.00 29.53 106 LYS B O 1
ATOM 2358 N N . SER B 1 111 ? 18.417 -4.327 -2.960 1.00 22.35 107 SER B N 1
ATOM 2359 C CA . SER B 1 111 ? 19.095 -5.080 -1.919 1.00 26.73 107 SER B CA 1
ATOM 2360 C C . SER B 1 111 ? 19.132 -6.588 -2.196 1.00 27.49 107 SER B C 1
ATOM 2361 O O . SER B 1 111 ? 19.802 -7.335 -1.483 1.00 24.30 107 SER B O 1
ATOM 2364 N N . ASN B 1 112 ? 18.431 -7.029 -3.237 1.00 25.72 108 ASN B N 1
ATOM 2365 C CA . ASN B 1 112 ? 18.388 -8.453 -3.571 1.00 25.46 108 ASN B CA 1
ATOM 2366 C C . ASN B 1 112 ? 18.616 -8.688 -5.065 1.00 27.16 108 ASN B C 1
ATOM 2367 O O . ASN B 1 112 ? 17.676 -8.652 -5.870 1.00 25.18 108 ASN B O 1
ATOM 2372 N N . PRO B 1 113 ? 19.880 -8.907 -5.451 1.00 28.86 109 PRO B N 1
ATOM 2373 C CA . PRO B 1 113 ? 20.163 -9.128 -6.873 1.00 31.45 109 PRO B CA 1
ATOM 2374 C C . PRO B 1 113 ? 19.376 -10.304 -7.451 1.00 29.80 109 PRO B C 1
ATOM 2375 O O . PRO B 1 113 ? 19.009 -10.249 -8.619 1.00 28.81 109 PRO B O 1
ATOM 2379 N N . GLU B 1 114 ? 19.115 -11.343 -6.659 1.00 32.04 110 GLU B N 1
ATOM 2380 C CA . GLU B 1 114 ? 18.394 -12.507 -7.178 1.00 32.59 110 GLU B CA 1
ATOM 2381 C C . GLU B 1 114 ? 17.003 -12.134 -7.709 1.00 29.32 110 GLU B C 1
ATOM 2382 O O . GLU B 1 114 ? 16.585 -12.606 -8.764 1.00 26.89 110 GLU B O 1
ATOM 2388 N N . ARG B 1 115 ? 16.299 -11.282 -6.972 1.00 26.34 111 ARG B N 1
ATOM 2389 C CA . ARG B 1 115 ? 14.989 -10.788 -7.383 1.00 21.88 111 ARG B CA 1
ATOM 2390 C C . ARG B 1 115 ? 15.120 -9.949 -8.656 1.00 21.37 111 ARG B C 1
ATOM 2391 O O . ARG B 1 115 ? 14.273 -10.003 -9.550 1.00 22.51 111 ARG B O 1
ATOM 2399 N N . LEU B 1 116 ? 16.192 -9.170 -8.739 1.00 23.81 112 LEU B N 1
ATOM 2400 C CA . LEU B 1 116 ? 16.501 -8.437 -9.961 1.00 25.49 112 LEU B CA 1
ATOM 2401 C C . LEU B 1 116 ? 16.699 -9.397 -11.130 1.00 26.76 112 LEU B C 1
ATOM 2402 O O . LEU B 1 116 ? 16.200 -9.154 -12.232 1.00 28.09 112 LEU B O 1
ATOM 2407 N N . ARG B 1 117 ? 17.435 -10.485 -10.898 1.00 24.65 113 ARG B N 1
ATOM 2408 C CA . ARG B 1 117 ? 17.681 -11.448 -11.975 1.00 28.36 113 ARG B CA 1
ATOM 2409 C C . ARG B 1 117 ? 16.386 -12.094 -12.455 1.00 28.40 113 ARG B C 1
ATOM 2410 O O . ARG B 1 117 ? 16.187 -12.253 -13.652 1.00 29.21 113 ARG B O 1
ATOM 2418 N N . ARG B 1 118 ? 15.498 -12.463 -11.530 1.00 26.35 114 ARG B N 1
ATOM 2419 C CA . ARG B 1 118 ? 14.224 -13.059 -11.935 1.00 26.07 114 ARG B CA 1
ATOM 2420 C C . ARG B 1 118 ? 13.453 -12.131 -12.856 1.00 29.57 114 ARG B C 1
ATOM 2421 O O . ARG B 1 118 ? 12.885 -12.571 -13.857 1.00 31.71 114 ARG B O 1
ATOM 2429 N N . ARG B 1 119 ? 13.426 -10.847 -12.516 1.00 24.88 115 ARG B N 1
ATOM 2430 C CA . ARG B 1 119 ? 12.769 -9.871 -13.372 1.00 25.82 115 ARG B CA 1
ATOM 2431 C C . ARG B 1 119 ? 13.498 -9.708 -14.711 1.00 27.68 115 ARG B C 1
ATOM 2432 O O . ARG B 1 119 ? 12.871 -9.647 -15.767 1.00 29.79 115 ARG B O 1
ATOM 2440 N N . LEU B 1 120 ? 14.824 -9.623 -14.660 1.00 30.36 116 LEU B N 1
ATOM 2441 C CA . LEU B 1 120 ? 15.614 -9.443 -15.874 1.00 30.34 116 LEU B CA 1
ATOM 2442 C C . LEU B 1 120 ? 15.387 -10.616 -16.817 1.00 33.19 116 LEU B C 1
ATOM 2443 O O . LEU B 1 120 ? 15.372 -10.449 -18.035 1.00 36.51 116 LEU B O 1
ATOM 2448 N N . MET B 1 121 ? 15.203 -11.805 -16.247 1.00 31.24 117 MET B N 1
ATOM 2449 C CA . MET B 1 121 ? 14.918 -12.994 -17.044 1.00 32.06 117 MET B CA 1
ATOM 2450 C C . MET B 1 121 ? 13.546 -12.932 -17.709 1.00 35.24 117 MET B C 1
ATOM 2451 O O . MET B 1 121 ? 13.369 -13.428 -18.823 1.00 36.33 117 MET B O 1
ATOM 2456 N N . ARG B 1 122 ? 12.583 -12.326 -17.025 1.00 34.43 118 ARG B N 1
ATOM 2457 C CA . ARG B 1 122 ? 11.249 -12.130 -17.584 1.00 34.17 118 ARG B CA 1
ATOM 2458 C C . ARG B 1 122 ? 11.278 -11.104 -18.707 1.00 39.02 118 ARG B C 1
ATOM 2459 O O . ARG B 1 122 ? 10.397 -11.095 -19.569 1.00 40.47 118 ARG B O 1
ATOM 2467 N N . ARG B 1 123 ? 12.276 -10.223 -18.682 1.00 34.20 119 ARG B N 1
ATOM 2468 C CA . ARG B 1 123 ? 12.303 -9.080 -19.605 1.00 31.36 119 ARG B CA 1
ATOM 2469 C C . ARG B 1 123 ? 13.280 -9.206 -20.785 1.00 33.85 119 ARG B C 1
ATOM 2470 O O . ARG B 1 123 ? 13.241 -8.403 -21.727 1.00 36.08 119 ARG B O 1
ATOM 2478 N N . HIS B 1 124 ? 14.147 -10.210 -20.752 1.00 29.22 120 HIS B N 1
ATOM 2479 C CA . HIS B 1 124 ? 15.128 -10.371 -21.824 1.00 36.13 120 HIS B CA 1
ATOM 2480 C C . HIS B 1 124 ? 15.315 -11.824 -22.249 1.00 48.41 120 HIS B C 1
ATOM 2481 O O . HIS B 1 124 ? 16.189 -12.134 -23.070 1.00 44.99 120 HIS B O 1
ATOM 2488 N N . ASP B 1 125 ? 14.482 -12.707 -21.708 1.00 60.65 121 ASP B N 1
ATOM 2489 C CA . ASP B 1 125 ? 14.587 -14.132 -22.003 1.00 70.83 121 ASP B CA 1
ATOM 2490 C C . ASP B 1 125 ? 16.053 -14.546 -21.952 1.00 72.46 121 ASP B C 1
ATOM 2491 O O . ASP B 1 125 ? 16.645 -14.925 -22.966 1.00 75.79 121 ASP B O 1
ATOM 2496 N N . LEU B 1 126 ? 16.638 -14.431 -20.766 1.00 69.58 122 LEU B N 1
ATOM 2497 C CA . LEU B 1 126 ? 17.994 -14.892 -20.518 1.00 68.54 122 LEU B CA 1
ATOM 2498 C C . LEU B 1 126 ? 17.902 -16.126 -19.644 1.00 68.25 122 LEU B C 1
ATOM 2499 O O . LEU B 1 126 ? 16.813 -16.506 -19.212 1.00 70.91 122 LEU B O 1
ATOM 2504 N N . SER B 1 127 ? 19.040 -16.752 -19.377 1.00 67.15 123 SER B N 1
ATOM 2505 C CA . SER B 1 127 ? 19.083 -17.830 -18.400 1.00 69.05 123 SER B CA 1
ATOM 2506 C C . SER B 1 127 ? 19.814 -17.372 -17.151 1.00 71.32 123 SER B C 1
ATOM 2507 O O . SER B 1 127 ? 20.540 -16.381 -17.176 1.00 69.05 123 SER B O 1
ATOM 2510 N N . GLU B 1 128 ? 19.615 -18.099 -16.060 1.00 76.23 124 GLU B N 1
ATOM 2511 C CA . GLU B 1 128 ? 20.136 -17.692 -14.762 1.00 80.86 124 GLU B CA 1
ATOM 2512 C C . GLU B 1 128 ? 21.627 -17.397 -14.794 1.00 79.54 124 GLU B C 1
ATOM 2513 O O . GLU B 1 128 ? 22.098 -16.474 -14.129 1.00 77.78 124 GLU B O 1
ATOM 2519 N N . GLU B 1 129 ? 22.369 -18.187 -15.562 1.00 78.31 125 GLU B N 1
ATOM 2520 C CA . GLU B 1 129 ? 23.809 -17.996 -15.656 1.00 77.98 125 GLU B CA 1
ATOM 2521 C C . GLU B 1 129 ? 24.121 -16.704 -16.401 1.00 69.60 125 GLU B C 1
ATOM 2522 O O . GLU B 1 129 ? 25.083 -16.005 -16.079 1.00 67.53 125 GLU B O 1
ATOM 2528 N N . GLU B 1 130 ? 23.294 -16.389 -17.393 1.00 63.42 126 GLU B N 1
ATOM 2529 C CA . GLU B 1 130 ? 23.386 -15.112 -18.085 1.00 60.15 126 GLU B CA 1
ATOM 2530 C C . GLU B 1 130 ? 23.039 -13.983 -17.116 1.00 51.95 126 GLU B C 1
ATOM 2531 O O . GLU B 1 130 ? 23.803 -13.031 -16.946 1.00 52.85 126 GLU B O 1
ATOM 2537 N N . ALA B 1 131 ? 21.883 -14.108 -16.477 1.00 44.68 127 ALA B N 1
ATOM 2538 C CA . ALA B 1 131 ? 21.412 -13.108 -15.524 1.00 41.57 127 ALA B CA 1
ATOM 2539 C C . ALA B 1 131 ? 22.427 -12.894 -14.408 1.00 47.60 127 ALA B C 1
ATOM 2540 O O . ALA B 1 131 ? 22.699 -11.761 -14.016 1.00 50.50 127 ALA B O 1
ATOM 2542 N N . ARG B 1 132 ? 22.980 -13.988 -13.898 1.00 53.28 128 ARG B N 1
ATOM 2543 C CA . ARG B 1 132 ? 23.922 -13.914 -12.787 1.00 63.44 128 ARG B CA 1
ATOM 2544 C C . ARG B 1 132 ? 25.208 -13.188 -13.189 1.00 64.99 128 ARG B C 1
ATOM 2545 O O . ARG B 1 132 ? 25.885 -12.590 -12.351 1.00 61.62 128 ARG B O 1
ATOM 2553 N N . LYS B 1 133 ? 25.537 -13.239 -14.476 1.00 67.33 129 LYS B N 1
ATOM 2554 C CA . LYS B 1 133 ? 26.711 -12.542 -14.986 1.00 69.11 129 LYS B CA 1
ATOM 2555 C C . LYS B 1 133 ? 26.434 -11.048 -15.098 1.00 64.60 129 LYS B C 1
ATOM 2556 O O . LYS B 1 133 ? 27.314 -10.220 -14.864 1.00 64.48 129 LYS B O 1
ATOM 2562 N N . ARG B 1 134 ? 25.198 -10.711 -15.446 1.00 60.55 130 ARG B N 1
ATOM 2563 C CA . ARG B 1 134 ? 24.810 -9.323 -15.649 1.00 58.21 130 ARG B CA 1
ATOM 2564 C C . ARG B 1 134 ? 24.551 -8.614 -14.320 1.00 54.45 130 ARG B C 1
ATOM 2565 O O . ARG B 1 134 ? 24.985 -7.483 -14.113 1.00 55.29 130 ARG B O 1
ATOM 2573 N N . ILE B 1 135 ? 23.848 -9.288 -13.421 1.00 49.10 131 ILE B N 1
ATOM 2574 C CA . ILE B 1 135 ? 23.599 -8.739 -12.099 1.00 49.85 131 ILE B CA 1
ATOM 2575 C C . ILE B 1 135 ? 24.305 -9.581 -11.041 1.00 55.58 131 ILE B C 1
ATOM 2576 O O . ILE B 1 135 ? 23.732 -10.529 -10.504 1.00 56.75 131 ILE B O 1
ATOM 2581 N N . PRO B 1 136 ? 25.569 -9.241 -10.754 1.00 56.91 132 PRO B N 1
ATOM 2582 C CA . PRO B 1 136 ? 26.398 -9.975 -9.790 1.00 57.96 132 PRO B CA 1
ATOM 2583 C C . PRO B 1 136 ? 26.040 -9.678 -8.332 1.00 58.27 132 PRO B C 1
ATOM 2584 O O . PRO B 1 136 ? 25.320 -8.722 -8.043 1.00 56.16 132 PRO B O 1
ATOM 2588 N N . ASP B 1 137 ? 26.546 -10.504 -7.423 1.00 59.88 133 ASP B N 1
ATOM 2589 C CA . ASP B 1 137 ? 26.319 -10.304 -5.998 1.00 63.26 133 ASP B CA 1
ATOM 2590 C C . ASP B 1 137 ? 27.027 -9.048 -5.506 1.00 62.48 133 ASP B C 1
ATOM 2591 O O . ASP B 1 137 ? 26.387 -8.041 -5.208 1.00 62.06 133 ASP B O 1
ATOM 2596 N N . LEU B 1 143 ? 20.240 -0.799 3.281 1.00 31.22 139 LEU B N 1
ATOM 2597 C CA . LEU B 1 143 ? 19.893 0.540 3.753 1.00 27.98 139 LEU B CA 1
ATOM 2598 C C . LEU B 1 143 ? 20.214 0.718 5.226 1.00 30.18 139 LEU B C 1
ATOM 2599 O O . LEU B 1 143 ? 19.959 -0.172 6.035 1.00 34.96 139 LEU B O 1
ATOM 2604 N N . ASP B 1 144 ? 20.758 1.879 5.575 1.00 29.43 140 ASP B N 1
ATOM 2605 C CA . ASP B 1 144 ? 21.037 2.192 6.973 1.00 38.42 140 ASP B CA 1
ATOM 2606 C C . ASP B 1 144 ? 20.107 3.301 7.471 1.00 36.06 140 ASP B C 1
ATOM 2607 O O . ASP B 1 144 ? 20.543 4.419 7.764 1.00 43.84 140 ASP B O 1
ATOM 2612 N N . LEU B 1 145 ? 18.821 2.976 7.553 1.00 24.26 141 LEU B N 1
ATOM 2613 C CA . LEU B 1 145 ? 17.787 3.924 7.952 1.00 18.54 141 LEU B CA 1
ATOM 2614 C C . LEU B 1 145 ? 16.880 3.282 8.987 1.00 17.91 141 LEU B C 1
ATOM 2615 O O . LEU B 1 145 ? 16.795 2.057 9.054 1.00 18.66 141 LEU B O 1
ATOM 2620 N N . PRO B 1 146 ? 16.173 4.107 9.780 1.00 15.44 142 PRO B N 1
ATOM 2621 C CA . PRO B 1 146 ? 15.126 3.583 10.659 1.00 17.22 142 PRO B CA 1
ATOM 2622 C C . PRO B 1 146 ? 14.056 2.929 9.801 1.00 17.60 142 PRO B C 1
ATOM 2623 O O . PRO B 1 146 ? 13.936 3.238 8.609 1.00 16.03 142 PRO B O 1
ATOM 2627 N N . PHE B 1 147 ? 13.278 2.047 10.403 1.00 13.95 143 PHE B N 1
ATOM 2628 C CA . PHE B 1 147 ? 12.220 1.364 9.674 1.00 14.98 143 PHE B CA 1
ATOM 2629 C C . PHE B 1 147 ? 11.101 0.929 10.601 1.00 18.55 143 PHE B C 1
ATOM 2630 O O . PHE B 1 147 ? 11.261 0.873 11.828 1.00 15.59 143 PHE B O 1
ATOM 2638 N N . VAL B 1 148 ? 9.958 0.622 10.002 1.00 18.14 144 VAL B N 1
ATOM 2639 C CA . VAL B 1 148 ? 8.929 -0.154 10.672 1.00 14.40 144 VAL B CA 1
ATOM 2640 C C . VAL B 1 148 ? 8.824 -1.488 9.949 1.00 16.00 144 VAL B C 1
ATOM 2641 O O . VAL B 1 148 ? 9.184 -1.600 8.773 1.00 19.55 144 VAL B O 1
ATOM 2645 N N . THR B 1 149 ? 8.354 -2.501 10.668 1.00 15.83 145 THR B N 1
ATOM 2646 C CA . THR B 1 149 ? 8.157 -3.809 10.082 1.00 14.86 145 THR B CA 1
ATOM 2647 C C . THR B 1 149 ? 6.658 -4.020 9.934 1.00 18.78 145 THR B C 1
ATOM 2648 O O . THR B 1 149 ? 5.901 -3.971 10.921 1.00 20.37 145 THR B O 1
ATOM 2652 N N . LEU B 1 150 ? 6.233 -4.217 8.693 1.00 16.68 146 LEU B N 1
ATOM 2653 C CA . LEU B 1 150 ? 4.821 -4.327 8.378 1.00 19.71 146 LEU B CA 1
ATOM 2654 C C . LEU B 1 150 ? 4.501 -5.688 7.763 1.00 23.13 146 LEU B C 1
ATOM 2655 O O . LEU B 1 150 ? 5.384 -6.403 7.312 1.00 21.14 146 LEU B O 1
ATOM 2660 N N . ARG B 1 151 ? 3.230 -6.052 7.758 1.00 24.05 147 ARG B N 1
ATOM 2661 C CA . ARG B 1 151 ? 2.819 -7.324 7.190 1.00 26.04 147 ARG B CA 1
ATOM 2662 C C . ARG B 1 151 ? 2.066 -7.034 5.903 1.00 26.71 147 ARG B C 1
ATOM 2663 O O . ARG B 1 151 ? 1.221 -6.143 5.871 1.00 27.06 147 ARG B O 1
ATOM 2671 N N . SER B 1 152 ? 2.394 -7.765 4.842 1.00 31.87 148 SER B N 1
ATOM 2672 C CA . SER B 1 152 ? 1.676 -7.658 3.574 1.00 42.57 148 SER B CA 1
ATOM 2673 C C . SER B 1 152 ? 0.329 -8.371 3.682 1.00 44.88 148 SER B C 1
ATOM 2674 O O . SER B 1 152 ? 0.253 -9.592 3.563 1.00 42.10 148 SER B O 1
ATOM 2677 N N . GLN B 1 153 ? -0.724 -7.591 3.901 1.00 47.38 149 GLN B N 1
ATOM 2678 C CA . GLN B 1 153 ? -2.046 -8.118 4.240 1.00 54.59 149 GLN B CA 1
ATOM 2679 C C . GLN B 1 153 ? -2.609 -9.114 3.224 1.00 56.79 149 GLN B C 1
ATOM 2680 O O . GLN B 1 153 ? -3.510 -9.893 3.541 1.00 58.66 149 GLN B O 1
ATOM 2686 N N . SER B 1 154 ? -2.071 -9.095 2.010 1.00 55.84 150 SER B N 1
ATOM 2687 C CA . SER B 1 154 ? -2.541 -10.000 0.970 1.00 58.41 150 SER B CA 1
ATOM 2688 C C . SER B 1 154 ? -1.832 -11.354 1.025 1.00 56.94 150 SER B C 1
ATOM 2689 O O . SER B 1 154 ? -2.412 -12.380 0.667 1.00 58.60 150 SER B O 1
ATOM 2692 N N . THR B 1 155 ? -0.585 -11.358 1.482 1.00 50.05 151 THR B N 1
ATOM 2693 C CA . THR B 1 155 ? 0.218 -12.577 1.440 1.00 52.36 151 THR B CA 1
ATOM 2694 C C . THR B 1 155 ? 0.882 -12.934 2.775 1.00 50.67 151 THR B C 1
ATOM 2695 O O . THR B 1 155 ? 1.600 -13.930 2.879 1.00 50.97 151 THR B O 1
ATOM 2699 N N . GLY B 1 156 ? 0.632 -12.125 3.798 1.00 48.78 152 GLY B N 1
ATOM 2700 C CA . GLY B 1 156 ? 1.126 -12.417 5.133 1.00 47.75 152 GLY B CA 1
ATOM 2701 C C . GLY B 1 156 ? 2.637 -12.379 5.227 1.00 44.19 152 GLY B C 1
ATOM 2702 O O . GLY B 1 156 ? 3.232 -12.931 6.152 1.00 43.34 152 GLY B O 1
ATOM 2703 N N . GLN B 1 157 ? 3.264 -11.733 4.253 1.00 36.83 153 GLN B N 1
ATOM 2704 C CA A GLN B 1 157 ? 4.709 -11.575 4.274 0.50 34.25 153 GLN B CA 1
ATOM 2705 C CA B GLN B 1 157 ? 4.710 -11.559 4.254 0.50 34.23 153 GLN B CA 1
ATOM 2706 C C . GLN B 1 157 ? 5.087 -10.298 5.018 1.00 28.14 153 GLN B C 1
ATOM 2707 O O . GLN B 1 157 ? 4.584 -9.217 4.711 1.00 30.12 153 GLN B O 1
ATOM 2718 N N . HIS B 1 158 ? 5.967 -10.428 6.008 1.00 24.49 154 HIS B N 1
ATOM 2719 C CA . HIS B 1 158 ? 6.469 -9.247 6.721 1.00 26.21 154 HIS B CA 1
ATOM 2720 C C . HIS B 1 158 ? 7.604 -8.591 5.941 1.00 26.40 154 HIS B C 1
ATOM 2721 O O . HIS B 1 158 ? 8.450 -9.281 5.377 1.00 27.82 154 HIS B O 1
ATOM 2728 N N . PHE B 1 159 ? 7.622 -7.259 5.901 1.00 21.57 155 PHE B N 1
ATOM 2729 C CA . PHE B 1 159 ? 8.701 -6.550 5.216 1.00 21.18 155 PHE B CA 1
ATOM 2730 C C . PHE B 1 159 ? 9.060 -5.289 5.996 1.00 15.71 155 PHE B C 1
ATOM 2731 O O . PHE B 1 159 ? 8.226 -4.754 6.730 1.00 16.14 155 PHE B O 1
ATOM 2739 N N . ARG B 1 160 ? 10.308 -4.842 5.869 1.00 14.75 156 ARG B N 1
ATOM 2740 C CA . ARG B 1 160 ? 10.716 -3.575 6.473 1.00 13.54 156 ARG B CA 1
ATOM 2741 C C . ARG B 1 160 ? 10.438 -2.420 5.529 1.00 16.44 156 ARG B C 1
ATOM 2742 O O . ARG B 1 160 ? 10.756 -2.494 4.341 1.00 18.74 156 ARG B O 1
ATOM 2750 N N . LEU B 1 161 ? 9.861 -1.352 6.062 1.00 13.48 157 LEU B N 1
ATOM 2751 C CA . LEU B 1 161 ? 9.639 -0.142 5.299 1.00 12.90 157 LEU B CA 1
ATOM 2752 C C . LEU B 1 161 ? 10.588 0.880 5.902 1.00 15.71 157 LEU B C 1
ATOM 2753 O O . LEU B 1 161 ? 10.441 1.256 7.064 1.00 15.26 157 LEU B O 1
ATOM 2758 N N . PHE B 1 162 ? 11.607 1.277 5.138 1.00 14.62 158 PHE B N 1
ATOM 2759 C CA . PHE B 1 162 ? 12.622 2.190 5.638 1.00 12.60 158 PHE B CA 1
ATOM 2760 C C . PHE B 1 162 ? 12.175 3.610 5.399 1.00 11.29 158 PHE B C 1
ATOM 2761 O O . PHE B 1 162 ? 11.618 3.915 4.365 1.00 12.19 158 PHE B O 1
ATOM 2769 N N . ILE B 1 163 ? 12.448 4.479 6.360 1.00 11.30 159 ILE B N 1
ATOM 2770 C CA . ILE B 1 163 ? 11.951 5.851 6.302 1.00 7.02 159 ILE B CA 1
ATOM 2771 C C . ILE B 1 163 ? 13.101 6.845 6.456 1.00 13.50 159 ILE B C 1
ATOM 2772 O O . ILE B 1 163 ? 13.940 6.700 7.344 1.00 13.59 159 ILE B O 1
ATOM 2777 N N . ARG B 1 164 ? 13.128 7.846 5.586 1.00 11.87 160 ARG B N 1
ATOM 2778 C CA . ARG B 1 164 ? 14.150 8.894 5.604 1.00 11.12 160 ARG B CA 1
ATOM 2779 C C . ARG B 1 164 ? 13.465 10.213 5.922 1.00 13.40 160 ARG B C 1
ATOM 2780 O O . ARG B 1 164 ? 12.444 10.522 5.327 1.00 16.71 160 ARG B O 1
ATOM 2788 N N . HIS B 1 165 ? 14.021 10.984 6.855 1.00 11.45 161 HIS B N 1
ATOM 2789 C CA . HIS B 1 165 ? 13.620 12.378 7.038 1.00 10.75 161 HIS B CA 1
ATOM 2790 C C . HIS B 1 165 ? 14.681 13.223 6.329 1.00 12.97 161 HIS B C 1
ATOM 2791 O O . HIS B 1 165 ? 15.857 13.215 6.724 1.00 13.78 161 HIS B O 1
ATOM 2798 N N . GLY B 1 166 ? 14.290 13.909 5.260 1.00 11.10 162 GLY B N 1
ATOM 2799 C CA . GLY B 1 166 ? 15.243 14.608 4.403 1.00 13.06 162 GLY B CA 1
ATOM 2800 C C . GLY B 1 166 ? 15.692 15.968 4.924 1.00 13.47 162 GLY B C 1
ATOM 2801 O O . GLY B 1 166 ? 15.312 16.388 6.021 1.00 14.54 162 GLY B O 1
ATOM 2802 N N . PRO B 1 167 ? 16.510 16.671 4.127 1.00 13.98 163 PRO B N 1
ATOM 2803 C CA . PRO B 1 167 ? 17.076 17.985 4.448 1.00 17.43 163 PRO B CA 1
ATOM 2804 C C . PRO B 1 167 ? 15.984 18.980 4.806 1.00 17.58 163 PRO B C 1
ATOM 2805 O O . PRO B 1 167 ? 14.956 19.002 4.128 1.00 17.75 163 PRO B O 1
ATOM 2809 N N . LEU B 1 168 ? 16.189 19.782 5.844 1.00 15.02 164 LEU B N 1
ATOM 2810 C CA . LEU B 1 168 ? 15.232 20.838 6.153 1.00 11.91 164 LEU B CA 1
ATOM 2811 C C . LEU B 1 168 ? 15.229 21.876 5.029 1.00 16.02 164 LEU B C 1
ATOM 2812 O O . LEU B 1 168 ? 16.254 22.116 4.380 1.00 17.01 164 LEU B O 1
ATOM 2817 N N . GLN B 1 169 ? 14.074 22.478 4.789 1.00 12.59 165 GLN B N 1
ATOM 2818 C CA . GLN B 1 169 ? 14.006 23.640 3.919 1.00 11.27 165 GLN B CA 1
ATOM 2819 C C . GLN B 1 169 ? 12.993 24.662 4.430 1.00 15.11 165 GLN B C 1
ATOM 2820 O O . GLN B 1 169 ? 12.176 24.384 5.311 1.00 15.72 165 GLN B O 1
ATOM 2826 N N . VAL B 1 170 ? 13.039 25.846 3.845 1.00 11.05 166 VAL B N 1
ATOM 2827 C CA . VAL B 1 170 ? 12.341 27.006 4.377 1.00 11.03 166 VAL B CA 1
ATOM 2828 C C . VAL B 1 170 ? 10.899 27.116 3.893 1.00 17.51 166 VAL B C 1
ATOM 2829 O O . VAL B 1 170 ? 10.053 27.680 4.588 1.00 20.46 166 VAL B O 1
ATOM 2833 N N . THR B 1 171 ? 10.604 26.568 2.722 1.00 16.95 167 THR B N 1
ATOM 2834 C CA . THR B 1 171 ? 9.233 26.618 2.193 1.00 19.81 167 THR B CA 1
ATOM 2835 C C . THR B 1 171 ? 8.673 25.210 1.981 1.00 18.98 167 THR B C 1
ATOM 2836 O O . THR B 1 171 ? 9.422 24.242 1.998 1.00 14.62 167 THR B O 1
ATOM 2840 N N . ALA B 1 172 ? 7.360 25.093 1.793 1.00 19.07 168 ALA B N 1
ATOM 2841 C CA . ALA B 1 172 ? 6.730 23.771 1.629 1.00 19.36 168 ALA B CA 1
ATOM 2842 C C . ALA B 1 172 ? 6.574 23.345 0.172 1.00 20.55 168 ALA B C 1
ATOM 2843 O O . ALA B 1 172 ? 7.145 23.972 -0.722 1.00 22.68 168 ALA B O 1
ATOM 2845 N N . GLU B 1 173 ? 5.804 22.278 -0.060 1.00 15.83 169 GLU B N 1
ATOM 2846 C CA . GLU B 1 173 ? 5.556 21.751 -1.412 1.00 17.71 169 GLU B CA 1
ATOM 2847 C C . GLU B 1 173 ? 4.056 21.485 -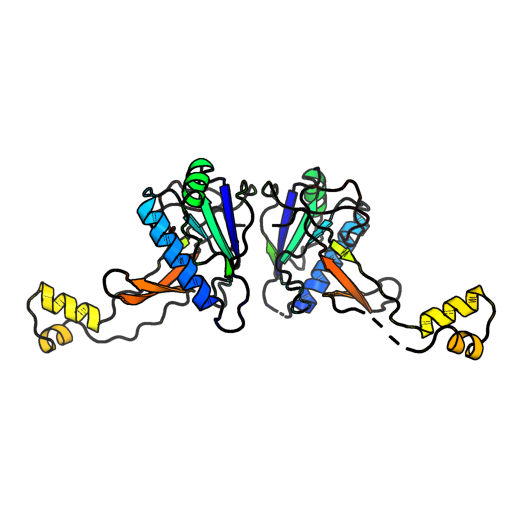1.716 1.00 21.39 169 GLU B C 1
ATOM 2848 O O . GLU B 1 173 ? 3.221 21.549 -0.829 1.00 23.56 169 GLU B O 1
ATOM 2854 N N . GLU B 1 174 ? 3.715 21.215 -2.976 1.00 24.11 170 GLU B N 1
ATOM 2855 C CA . GLU B 1 174 ? 2.303 21.031 -3.354 1.00 26.30 170 GLU B CA 1
ATOM 2856 C C . GLU B 1 174 ? 1.886 19.565 -3.326 1.00 29.57 170 GLU B C 1
ATOM 2857 O O . GLU B 1 174 ? 0.699 19.255 -3.247 1.00 30.52 170 GLU B O 1
ATOM 2863 N N . GLY B 1 175 ? 2.863 18.668 -3.392 1.00 22.35 171 GLY B N 1
ATOM 2864 C CA . GLY B 1 175 ? 2.595 17.251 -3.587 1.00 16.16 171 GLY B CA 1
ATOM 2865 C C . GLY B 1 175 ? 1.872 16.554 -2.449 1.00 17.80 171 GLY B C 1
ATOM 2866 O O . GLY B 1 175 ? 1.724 17.097 -1.350 1.00 18.49 171 GLY B O 1
ATOM 2867 N N . GLY B 1 176 ? 1.429 15.332 -2.724 1.00 14.24 172 GLY B N 1
ATOM 2868 C CA . GLY B 1 176 ? 0.679 14.553 -1.751 1.00 16.08 172 GLY B CA 1
ATOM 2869 C C . GLY B 1 176 ? 1.449 13.478 -1.012 1.00 12.35 172 GLY B C 1
ATOM 2870 O O . GLY B 1 176 ? 2.682 13.506 -0.924 1.00 12.01 172 GLY B O 1
ATOM 2871 N N . PHE B 1 177 ? 0.701 12.514 -0.479 1.00 10.50 173 PHE B N 1
ATOM 2872 C CA . PHE B 1 177 ? 1.230 11.540 0.469 1.00 10.62 173 PHE B CA 1
ATOM 2873 C C . PHE B 1 177 ? 0.632 10.179 0.165 1.00 11.64 173 PHE B C 1
ATOM 2874 O O . PHE B 1 177 ? -0.454 10.095 -0.429 1.00 13.06 173 PHE B O 1
ATOM 2882 N N . THR B 1 178 ? 1.336 9.118 0.553 1.00 11.71 174 THR B N 1
ATOM 2883 C CA . THR B 1 178 ? 0.841 7.765 0.346 1.00 13.33 174 THR B CA 1
ATOM 2884 C C . THR B 1 178 ? -0.113 7.341 1.455 1.00 13.41 174 THR B C 1
ATOM 2885 O O . THR B 1 178 ? -0.348 8.090 2.419 1.00 14.08 174 THR B O 1
ATOM 2889 N N . CYS B 1 179 ? -0.676 6.145 1.324 1.00 12.53 175 CYS B N 1
ATOM 2890 C CA A CYS B 1 179 ? -1.550 5.650 2.382 0.50 13.20 175 CYS B CA 1
ATOM 2891 C CA B CYS B 1 179 ? -1.538 5.609 2.367 0.50 14.33 175 CYS B CA 1
ATOM 2892 C C . CYS B 1 179 ? -0.765 5.076 3.563 1.00 17.16 175 CYS B C 1
ATOM 2893 O O . CYS B 1 179 ? -1.332 4.428 4.424 1.00 16.90 175 CYS B O 1
ATOM 2898 N N . TYR B 1 180 ? 0.539 5.344 3.599 1.00 16.63 176 TYR B N 1
ATOM 2899 C CA . TYR B 1 180 ? 1.318 5.135 4.818 1.00 17.18 176 TYR B CA 1
ATOM 2900 C C . TYR B 1 180 ? 1.679 6.477 5.443 1.00 13.69 176 TYR B C 1
ATOM 2901 O O . TYR B 1 180 ? 2.341 6.530 6.481 1.00 14.29 176 TYR B O 1
ATOM 2910 N N . GLY B 1 181 ? 1.248 7.567 4.814 1.00 10.39 177 GLY B N 1
ATOM 2911 C CA . GLY B 1 181 ? 1.524 8.888 5.359 1.00 12.26 177 GLY B CA 1
ATOM 2912 C C . GLY B 1 181 ? 2.869 9.411 4.892 1.00 13.93 177 GLY B C 1
ATOM 2913 O O . GLY B 1 181 ? 3.314 10.467 5.335 1.00 11.85 177 GLY B O 1
ATOM 2914 N N . LEU B 1 182 ? 3.527 8.674 3.998 1.00 10.54 178 LEU B N 1
ATOM 2915 C CA . LEU B 1 182 ? 4.877 9.069 3.543 1.00 10.30 178 LEU B CA 1
ATOM 2916 C C . LEU B 1 182 ? 4.797 9.906 2.263 1.00 14.47 178 LEU B C 1
ATOM 2917 O O . LEU B 1 182 ? 3.755 9.949 1.599 1.00 13.98 178 LEU B O 1
ATOM 2922 N N . SER B 1 183 ? 5.881 10.605 1.930 1.00 9.84 179 SER B N 1
ATOM 2923 C CA . SER B 1 183 ? 5.807 11.606 0.875 1.00 11.04 179 SER B CA 1
ATOM 2924 C C . SER B 1 183 ? 5.604 11.004 -0.517 1.00 12.94 179 SER B C 1
ATOM 2925 O O . SER B 1 183 ? 6.237 10.014 -0.882 1.00 14.87 179 SER B O 1
ATOM 2928 N N . LYS B 1 184 ? 4.710 11.621 -1.286 1.00 11.56 180 LYS B N 1
ATOM 2929 C CA . LYS B 1 184 ? 4.625 11.401 -2.735 1.00 14.49 180 LYS B CA 1
ATOM 2930 C C . LYS B 1 184 ? 4.936 12.732 -3.434 1.00 19.44 180 LYS B C 1
ATOM 2931 O O . LYS B 1 184 ? 4.522 12.960 -4.575 1.00 22.95 180 LYS B O 1
ATOM 2937 N N . GLY B 1 185 ? 5.658 13.606 -2.726 1.00 12.07 181 GLY B N 1
ATOM 2938 C CA . GLY B 1 185 ? 5.949 14.960 -3.170 1.00 13.18 181 GLY B CA 1
ATOM 2939 C C . GLY B 1 185 ? 5.770 15.952 -2.029 1.00 13.18 181 GLY B C 1
ATOM 2940 O O . GLY B 1 185 ? 6.460 16.971 -1.954 1.00 13.43 181 GLY B O 1
ATOM 2941 N N . GLY B 1 186 ? 4.827 15.661 -1.135 1.00 13.51 182 GLY B N 1
ATOM 2942 C CA . GLY B 1 186 ? 4.523 16.572 -0.039 1.00 11.95 182 GLY B CA 1
ATOM 2943 C C . GLY B 1 186 ? 5.553 16.567 1.091 1.00 10.83 182 GLY B C 1
ATOM 2944 O O . GLY B 1 186 ? 6.149 15.552 1.388 1.00 11.65 182 GLY B O 1
ATOM 2945 N N . PHE B 1 187 ? 5.744 17.731 1.707 1.00 10.45 183 PHE B N 1
ATOM 2946 C CA . PHE B 1 187 ? 6.617 17.924 2.851 1.00 8.15 183 PHE B CA 1
ATOM 2947 C C . PHE B 1 187 ? 5.751 18.274 4.065 1.00 12.08 183 PHE B C 1
ATOM 2948 O O . PHE B 1 187 ? 4.608 18.720 3.919 1.00 10.20 183 PHE B O 1
ATOM 2956 N N . VAL B 1 188 ? 6.300 18.114 5.261 1.00 9.85 184 VAL B N 1
ATOM 2957 C CA . VAL B 1 188 ? 5.561 18.466 6.468 1.00 11.88 184 VAL B CA 1
ATOM 2958 C C . VAL B 1 188 ? 6.392 19.413 7.320 1.00 10.86 184 VAL B C 1
ATOM 2959 O O . VAL B 1 188 ? 7.624 19.437 7.226 1.00 12.09 184 VAL B O 1
ATOM 2963 N N . PRO B 1 189 ? 5.715 20.211 8.147 1.00 8.27 185 PRO B N 1
ATOM 2964 C CA . PRO B 1 189 ? 6.445 21.112 9.046 1.00 10.25 185 PRO B CA 1
ATOM 2965 C C . PRO B 1 189 ? 7.226 20.314 10.073 1.00 10.78 185 PRO B C 1
ATOM 2966 O O . PRO B 1 189 ? 6.744 19.271 10.548 1.00 10.67 185 PRO B O 1
ATOM 2970 N N . TRP B 1 190 ? 8.430 20.789 10.382 1.00 9.51 186 TRP B N 1
ATOM 2971 C CA . TRP B 1 190 ? 9.341 20.093 11.289 1.00 10.98 186 TRP B CA 1
ATOM 2972 C C . TRP B 1 190 ? 9.581 20.941 12.528 1.00 11.58 186 TRP B C 1
ATOM 2973 O O . TRP B 1 190 ? 10.052 22.084 12.435 1.00 12.88 186 TRP B O 1
ATOM 2984 N N . PHE B 1 191 ? 9.256 20.390 13.691 1.00 11.34 187 PHE B N 1
ATOM 2985 C CA . PHE B 1 191 ? 9.403 21.137 14.940 1.00 10.96 187 PHE B CA 1
ATOM 2986 C C . PHE B 1 191 ? 9.476 20.186 16.123 1.00 13.81 187 PHE B C 1
ATOM 2987 O O . PHE B 1 191 ? 9.649 20.607 17.261 1.00 14.91 187 PHE B O 1
#

Foldseek 3Di:
DQFKKKKKFFADDPPDHLLVLVQVVLVLLLVLLVVLDFFFKAWAQQVDDLVQQASHGMIMITGDPVVVVVSVVDPSCVVPPVGIDIDDMDGDDPDFWKWFKAWDDDDDFLVVVLVVCCVVPVDDSVRSCVVGPGDDDDDDSHHWHWYADPVPRDIDTTGIDTGDTHRDWDDAGHDSSRGGPPGIDGHD/DAQFKKKKKFFADPPQQQLVLVVLVLLLVLLVVVVDFFKAKAQQVDDFVQQDSHGMIMITGGPVVVVVSVPDPSCVVVVVRMDIDDIGGHDPDFWKWFKAWDDDPQDLVVVLVVVCVVPVDDPVVSCVVRPDDSHHWHWHADVVPRRIDTTGIDTDDTHRDWWDFTHDSSNGGPTGIGGHD

Sequence (369 aa):
TMDHYLDIRLRPDPEFPPAQLMCVLFGKLHQALVAQGGDRRIGVSFPDLDESRSRLGERLRIHASADDLRALLARPWLEGLRDHLQFGEPAVVPHPTPYRQVSRVQAKSNPERLRRRLMRRHDLSEEEARKRIPDTVARTLDLPFVTLRSQSTGQHFRLFIRHGPLQVTAEEGGFTCCYGLSKGGFVPWFFTMDHYLDIRLRPDPPAQLMCVLFGKLHQALVAQGGDRIGVSFPDLDESRSRLGERLRIHASADDLRALLARPWLEGLRDHLQFGEPAVVPHPTPYRQVSRVQAKSNPERLRRRLMRRHDLSEEEARKRIPDLDLPFVTLRSQSTGQQHFRLFIRHGPLQVTAEEGGFTCCYGLSKGGFVPWF

Solvent-accessible surface area: 21680 Å² total; per-residue (Å²): 134,18,60,36,11,4,27,0,83,6,108,131,44,146,136,82,72,60,72,86,9,7,27,67,0,1,20,70,0,38,89,5,10,87,70,38,39,71,58,81,11,0,1,0,0,2,32,13,38,111,93,155,30,156,15,27,76,16,0,3,0,0,0,30,33,100,45,1,147,45,0,55,83,90,115,26,18,137,73,4,51,134,51,4,87,80,58,140,41,5,40,18,2,110,72,9,24,60,12,62,5,30,97,21,125,61,194,39,61,20,92,115,70,38,116,128,32,49,170,158,91,133,30,53,131,123,92,0,50,168,146,35,88,108,96,148,82,197,91,38,117,29,6,71,4,52,9,126,23,138,106,87,30,112,128,62,137,2,38,0,114,13,8,117,86,57,130,95,57,96,183,20,15,6,46,52,53,1,4,16,131,31,0,18,1,6,42,24,94,94,2,49,38,8,7,11,0,66,16,115,124,128,88,70,81,111,20,7,27,65,0,1,20,59,0,36,103,5,3,80,84,56,63,35,60,72,4,0,1,0,0,10,44,32,42,67,97,164,40,143,14,24,83,10,0,5,0,0,0,29,32,98,52,3,152,45,0,55,86,78,109,27,16,116,74,15,142,127,64,3,55,71,31,71,63,2,34,12,1,96,94,15,48,37,32,56,5,24,91,18,130,51,170,87,56,32,106,124,47,22,121,134,36,56,175,153,100,139,32,68,125,136,83,0,156,171,150,38,92,146,95,128,18,0,66,1,56,14,145,23,153,106,80,28,99,129,60,134,0,37,0,106,10,7,118,87,57,131,95,28,78,167,26,10,6,49,48,48,1,2,18,128,31,1,23,2,1,46,28

B-factor: mean 30.39, std 16.08, range [6.57, 139.08]

InterPro domains:
  IPR013396 CRISPR-associated endoribonuclease Cas6/Csy4, subtype I-F/YPEST [PF09618] (4-187)
  IPR013396 CRISPR-associated endoribonuclease Cas6/Csy4, subtype I-F/YPEST [TIGR02563] (3-187)
  IPR013396 CRISPR-associated endoribonuclease Cas6/Csy4, subtype I-F/YPEST [cd09739] (1-187)
  IPR042564 CRISPR-associated endoribonuclease Cas6/Csy4, subtype I-F/YPEST superfamily [G3DSA:3.30.70.2540] (1-187)